Protein AF-A0A1J4VBW9-F1 (afdb_monomer)

Solvent-accessible surface area (backbone atoms only — not comparable to full-atom values): 9189 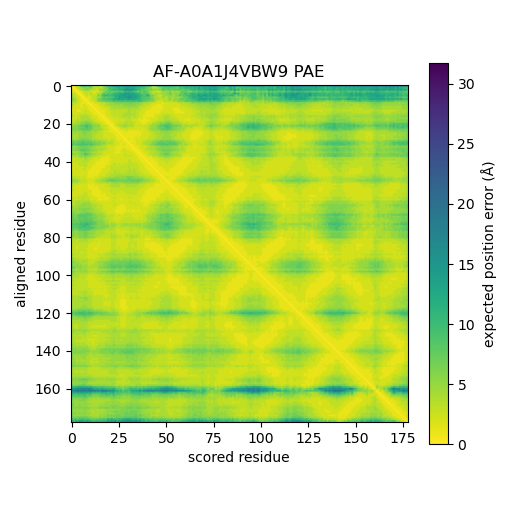Å² total; per-residue (Å²): 91,79,49,75,51,62,60,94,84,26,59,29,42,41,38,44,47,71,52,75,43,83,60,59,14,26,29,48,86,43,71,88,44,50,76,38,70,46,38,35,40,38,39,39,39,39,37,37,80,53,101,46,38,34,40,38,40,35,40,37,42,35,54,46,56,50,36,47,84,89,54,55,48,98,88,67,45,79,68,58,70,19,36,37,41,35,38,36,39,38,36,44,24,53,94,78,77,35,66,77,20,35,41,36,41,39,40,32,39,41,26,39,20,72,40,48,31,69,53,36,91,83,45,68,49,34,60,21,33,39,35,41,38,37,41,38,41,58,75,52,99,42,34,34,43,26,48,32,39,35,42,34,36,32,48,75,19,53,63,54,100,61,91,41,65,70,44,79,46,80,51,73,48,76,50,78,58,132

Mean predicted aligned error: 3.97 Å

Radius of gyration: 19.77 Å; Cα contacts (8 Å, |Δi|>4): 445; chains: 1; bounding box: 47×36×53 Å

Sequence (178 aa):
MHFKTNFFNLPGNYRFYGWNNNANHTKWLDTGKTKESTYGFGLSFDQKINDIVILFTRYGWQKPEVYNSELTAADGSNYSLEQSWSAGFQVEGKPWGRDNDVFAFAVGQVMPSGDYEKANEGYLAKAEGHLEAYYKIHVNDHLSISPDFQYIWNPFGKDVAGNTDGIFVGGMRAQVDF

Nearest PDB structures (foldseek):
  2grx-assembly2_B  TM=4.427E-01  e=2.259E+00  Escherichia coli
  1fi1-assembly1_A  TM=4.533E-01  e=5.397E+00  Escherichia coli K-12
  4cu4-assembly1_A  TM=4.084E-01  e=3.491E+00  Escherichia coli str. K-12 substr. MG1655
  2fcp-assembly1_A  TM=4.043E-01  e=3.307E+00  Escherichia coli K-12
  8b14-assembly1_A  TM=4.083E-01  e=3.687E+00  Escherichia coli

Secondary structure (DSSP, 8-state):
-EEEEEETTEEEEEEEEEEEEEEEEEESS-TT---EEEEEEEEEEEEE-SSSEEEEEEEEEE-TTEE-TT-B-TTS-B----EEEEEEEEEEEGGGTEEEEEEEEEEEEEE--HHHHHH-TT---PPEEEEEEEEEEEEETTEEEEEEEEEEESGGGG-SSS--SPEEEEEEEEEE--

pLDDT: mean 95.49, std 4.03, range [73.94, 98.88]

Foldseek 3Di:
DWDWDADVNWIKIKDKDKDKAQAFKAFLQHRVRTRDIKMWMKIWIWTDPDPFKIKIKIKIAMDQGIFRQVDADPQSHTAFFGMKMKIWMKGQCVVVPQRNKIKIKMKMWTFHHPSNCVSDVPQQRAIKMKMKIWIWHCPDPFKIKIWMKMKIAQVRVVGDPDDRHIDIDTDMDMGGDD

Structure (mmCIF, N/CA/C/O backbone):
data_AF-A0A1J4VBW9-F1
#
_entry.id   AF-A0A1J4VBW9-F1
#
loop_
_atom_site.group_PDB
_atom_site.id
_atom_site.type_symbol
_atom_site.label_atom_id
_atom_site.label_alt_id
_atom_site.label_comp_id
_atom_site.label_asym_id
_atom_site.label_entity_id
_atom_site.label_seq_id
_atom_site.pdbx_PDB_ins_code
_atom_site.Cartn_x
_atom_site.Cartn_y
_atom_site.Cartn_z
_atom_site.occupancy
_atom_site.B_iso_or_equiv
_atom_site.auth_seq_id
_atom_site.auth_comp_id
_atom_site.auth_asym_id
_atom_site.auth_atom_id
_atom_site.pdbx_PDB_model_num
ATOM 1 N N . MET A 1 1 ? 15.006 10.259 10.033 1.00 80.31 1 MET A N 1
ATOM 2 C CA . MET A 1 1 ? 14.470 11.231 11.002 1.00 80.31 1 MET A CA 1
ATOM 3 C C . MET A 1 1 ? 13.118 10.759 11.506 1.00 80.31 1 MET A C 1
ATOM 5 O O . MET A 1 1 ? 12.287 10.327 10.714 1.00 80.31 1 MET A O 1
ATOM 9 N N . HIS A 1 2 ? 12.912 10.798 12.816 1.00 90.12 2 HIS A N 1
ATOM 10 C CA . HIS A 1 2 ? 11.678 10.359 13.460 1.00 90.12 2 HIS A CA 1
ATOM 11 C C . HIS A 1 2 ? 11.275 11.412 14.482 1.00 90.12 2 HIS A C 1
ATOM 13 O O . HIS A 1 2 ? 12.098 11.814 15.300 1.00 90.12 2 HIS A O 1
ATOM 19 N N . PHE A 1 3 ? 10.028 11.859 14.413 1.00 89.69 3 PHE A N 1
ATOM 20 C CA . PHE A 1 3 ? 9.472 12.861 15.301 1.00 89.69 3 PHE A CA 1
ATOM 21 C C . PHE A 1 3 ? 8.150 12.384 15.873 1.00 89.69 3 PHE A C 1
ATOM 23 O O . PHE A 1 3 ? 7.300 11.848 15.163 1.00 89.69 3 PHE A O 1
ATOM 30 N N . LYS A 1 4 ? 7.964 12.637 17.162 1.00 90.88 4 LYS A N 1
ATOM 31 C CA . LYS A 1 4 ? 6.672 12.539 17.829 1.00 90.88 4 LYS A CA 1
ATOM 32 C C . LYS A 1 4 ? 6.302 13.939 18.286 1.00 90.88 4 LYS A C 1
ATOM 34 O O . LYS A 1 4 ? 7.128 14.613 18.896 1.00 90.88 4 LYS A O 1
ATOM 39 N N . THR A 1 5 ? 5.102 14.386 17.952 1.00 90.06 5 THR A N 1
ATOM 40 C CA . THR A 1 5 ? 4.598 15.704 18.350 1.00 90.06 5 THR A CA 1
ATOM 41 C C . THR A 1 5 ? 3.106 15.616 18.623 1.00 90.06 5 THR A C 1
ATOM 43 O O . THR A 1 5 ? 2.450 14.688 18.156 1.00 90.06 5 THR A O 1
ATOM 46 N N . ASN A 1 6 ? 2.580 16.576 19.376 1.00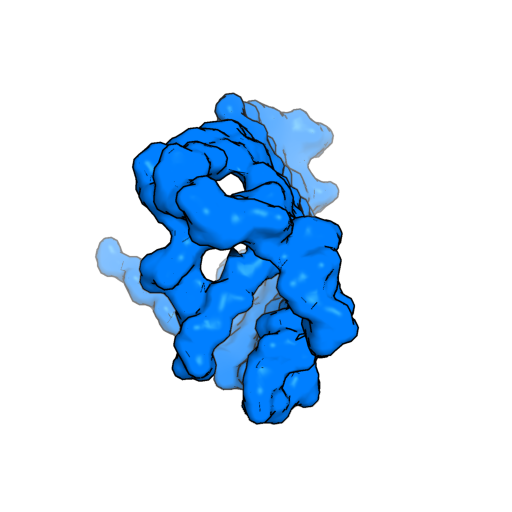 89.44 6 ASN A N 1
ATOM 47 C CA . ASN A 1 6 ? 1.161 16.664 19.680 1.00 89.44 6 ASN A CA 1
ATOM 48 C C . ASN A 1 6 ? 0.580 17.888 18.972 1.00 89.44 6 ASN A C 1
ATOM 50 O O . ASN A 1 6 ? 0.908 19.020 19.327 1.00 89.44 6 ASN A O 1
ATOM 54 N N . PHE A 1 7 ? -0.303 17.673 18.001 1.00 86.62 7 PHE A N 1
ATOM 55 C CA . PHE A 1 7 ? -1.094 18.748 17.403 1.00 86.62 7 PHE A CA 1
ATOM 56 C C . PHE A 1 7 ? -2.433 18.831 18.128 1.00 86.62 7 PHE A C 1
ATOM 58 O O . PHE A 1 7 ? -3.133 17.831 18.235 1.00 86.62 7 PHE A O 1
ATOM 65 N N . PHE A 1 8 ? -2.778 20.006 18.665 1.00 88.06 8 PHE A N 1
ATOM 66 C CA . PHE A 1 8 ? -3.999 20.201 19.465 1.00 88.06 8 PHE A CA 1
ATOM 67 C C . PHE A 1 8 ? -4.148 19.184 20.617 1.00 88.06 8 PHE A C 1
ATOM 69 O O . PHE A 1 8 ? -5.237 18.685 20.873 1.00 88.06 8 PHE A O 1
ATOM 76 N N . ASN A 1 9 ? -3.042 18.861 21.301 1.00 91.94 9 ASN A N 1
ATOM 77 C CA . ASN A 1 9 ? -2.949 17.820 22.340 1.00 91.94 9 ASN A CA 1
ATOM 78 C C . ASN A 1 9 ? -3.226 16.381 21.869 1.00 91.94 9 ASN A C 1
ATOM 80 O O . ASN A 1 9 ? -3.298 15.477 22.699 1.00 91.94 9 ASN A O 1
ATOM 84 N N . LEU A 1 10 ? -3.315 16.141 20.561 1.00 95.62 10 LEU A N 1
ATOM 85 C CA . LEU A 1 10 ? -3.505 14.812 19.997 1.00 95.62 10 LEU A CA 1
ATOM 86 C C . LEU A 1 10 ? -2.182 14.264 19.445 1.00 95.62 10 LEU A C 1
ATOM 88 O O . LEU A 1 10 ? -1.494 14.967 18.694 1.00 95.62 10 LEU A O 1
ATOM 92 N N . PRO A 1 11 ? -1.816 13.019 19.797 1.00 96.81 11 PRO A N 1
ATOM 93 C CA . PRO A 1 11 ? -0.525 12.455 19.443 1.00 96.81 11 PRO A CA 1
ATOM 94 C C . PRO A 1 11 ? -0.391 12.222 17.937 1.00 96.81 11 PRO A C 1
ATOM 96 O O . PRO A 1 11 ? -1.308 11.729 17.273 1.00 96.81 11 PRO A O 1
ATOM 99 N N . GLY A 1 12 ? 0.799 12.525 17.432 1.00 97.12 12 GLY A N 1
ATOM 100 C CA . GLY A 1 12 ? 1.225 12.258 16.068 1.00 97.12 12 GLY A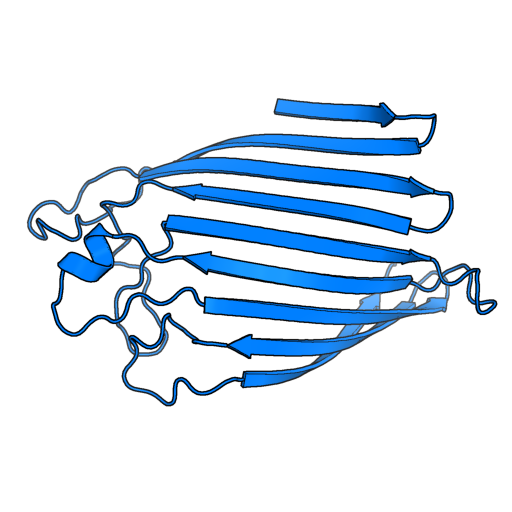 CA 1
ATOM 101 C C . GLY A 1 12 ? 2.617 11.631 16.016 1.00 97.12 12 GLY A C 1
ATOM 102 O O . GLY A 1 12 ? 3.463 11.822 16.899 1.00 97.12 12 GLY A O 1
ATOM 103 N N . ASN A 1 13 ? 2.858 10.857 14.964 1.00 97.69 13 ASN A N 1
ATOM 104 C CA . ASN A 1 13 ? 4.102 10.148 14.711 1.00 97.69 13 ASN A CA 1
ATOM 105 C C . ASN A 1 13 ? 4.507 10.336 13.245 1.00 97.69 13 ASN A C 1
ATOM 107 O O . ASN A 1 13 ? 3.763 9.982 12.336 1.00 97.69 13 ASN A O 1
ATOM 111 N N . TYR A 1 14 ? 5.693 10.900 13.023 1.00 97.50 14 TYR A N 1
ATOM 112 C CA . TYR A 1 14 ? 6.152 11.348 11.714 1.00 97.50 14 TYR A CA 1
ATOM 113 C C . TYR A 1 14 ? 7.548 10.820 11.429 1.00 97.50 14 TYR A C 1
ATOM 115 O O . TYR A 1 14 ? 8.496 11.053 12.183 1.00 97.50 14 TYR A O 1
ATOM 123 N N . ARG A 1 15 ? 7.697 10.112 10.314 1.00 97.94 15 ARG A N 1
ATOM 124 C CA . ARG A 1 15 ? 8.959 9.524 9.874 1.00 97.94 15 ARG A CA 1
ATOM 125 C C . ARG A 1 15 ? 9.311 10.027 8.484 1.00 97.94 15 ARG A C 1
ATOM 127 O O . ARG A 1 15 ? 8.477 10.012 7.586 1.00 97.94 15 ARG A O 1
ATOM 134 N N . PHE A 1 16 ? 10.569 10.422 8.339 1.00 97.44 16 PHE A N 1
ATOM 135 C CA . PHE A 1 16 ? 11.243 10.676 7.071 1.00 97.44 16 PHE A CA 1
ATOM 136 C C . PHE A 1 16 ? 12.495 9.808 7.045 1.00 97.44 16 PHE A C 1
ATOM 138 O O . PHE A 1 16 ? 13.314 9.894 7.963 1.00 97.44 16 PHE A O 1
ATOM 145 N N . TYR A 1 17 ? 12.675 8.968 6.041 1.00 97.06 17 TYR A N 1
ATOM 146 C CA . TYR A 1 17 ? 13.847 8.103 5.946 1.00 97.06 17 TYR A CA 1
ATOM 147 C C . TYR A 1 17 ? 14.335 8.020 4.508 1.00 97.06 17 TYR A C 1
ATOM 149 O O . TYR A 1 17 ? 13.558 8.165 3.574 1.00 97.06 17 TYR A O 1
ATOM 157 N N . GLY A 1 18 ? 15.635 7.806 4.351 1.00 97.56 18 GLY A N 1
ATOM 158 C CA . GLY A 1 18 ? 16.267 7.502 3.075 1.00 97.56 18 GLY A CA 1
ATOM 159 C C . GLY A 1 18 ? 16.983 6.166 3.178 1.00 97.56 18 GLY A C 1
ATOM 160 O O . GLY A 1 18 ? 17.373 5.757 4.275 1.00 97.56 18 GLY A O 1
ATOM 161 N N . TRP A 1 19 ? 17.154 5.494 2.050 1.00 97.00 19 TRP A N 1
ATOM 162 C CA . TRP A 1 19 ? 17.922 4.258 1.964 1.00 97.00 19 TRP A CA 1
ATOM 163 C C . TRP A 1 19 ? 18.796 4.253 0.719 1.00 97.00 19 TRP A C 1
ATOM 165 O O . TRP A 1 19 ? 18.555 4.972 -0.249 1.00 97.00 19 TRP A O 1
ATOM 175 N N . ASN A 1 20 ? 19.807 3.398 0.762 1.00 96.69 20 ASN A N 1
ATOM 176 C CA . ASN A 1 20 ? 20.640 3.030 -0.367 1.00 96.69 20 ASN A CA 1
ATOM 177 C C . ASN A 1 20 ? 20.749 1.502 -0.362 1.00 96.69 20 ASN A C 1
ATOM 179 O O . ASN A 1 20 ? 20.853 0.894 0.706 1.00 96.69 20 ASN A O 1
ATOM 183 N N . ASN A 1 21 ? 20.681 0.893 -1.537 1.00 93.12 21 ASN A N 1
ATOM 184 C CA . ASN A 1 21 ? 20.812 -0.534 -1.738 1.00 93.12 21 ASN A CA 1
ATOM 185 C C . ASN A 1 21 ? 21.891 -0.808 -2.800 1.00 93.12 21 ASN A C 1
ATOM 187 O O . ASN A 1 21 ? 21.772 -0.417 -3.963 1.00 93.12 21 ASN A O 1
ATOM 191 N N . ASN A 1 22 ? 22.929 -1.519 -2.357 1.00 91.69 22 ASN A N 1
ATOM 192 C CA . ASN A 1 22 ? 24.102 -1.889 -3.147 1.00 91.69 22 ASN A CA 1
ATOM 193 C C . ASN A 1 22 ? 23.985 -3.278 -3.797 1.00 91.69 22 ASN A C 1
ATOM 195 O O . ASN A 1 22 ? 24.976 -3.776 -4.327 1.00 91.69 22 ASN A O 1
ATOM 199 N N . ALA A 1 23 ? 22.816 -3.927 -3.742 1.00 91.88 23 ALA A N 1
ATOM 200 C CA . ALA A 1 23 ? 22.551 -5.086 -4.589 1.00 91.88 23 ALA A CA 1
ATOM 201 C C . ALA A 1 23 ? 22.697 -4.702 -6.072 1.00 91.88 23 ALA A C 1
ATOM 203 O O . ALA A 1 23 ? 22.574 -3.530 -6.438 1.00 91.88 23 ALA A O 1
ATOM 204 N N . ASN A 1 24 ? 22.970 -5.684 -6.927 1.00 94.50 24 ASN A N 1
ATOM 205 C CA . ASN A 1 24 ? 23.108 -5.446 -8.359 1.00 94.50 24 ASN A CA 1
ATOM 206 C C . ASN A 1 24 ? 21.745 -5.096 -8.966 1.00 94.50 24 ASN A C 1
ATOM 208 O O . ASN A 1 24 ? 20.797 -5.871 -8.852 1.00 94.50 24 ASN A O 1
ATOM 212 N N . HIS A 1 25 ? 21.661 -3.943 -9.627 1.00 96.12 25 HIS A N 1
ATOM 213 C CA . HIS A 1 25 ? 20.499 -3.564 -10.420 1.00 96.12 25 HIS A CA 1
ATOM 214 C C . HIS A 1 25 ? 20.891 -3.347 -11.878 1.00 96.12 25 HIS A C 1
ATOM 216 O O . HIS A 1 25 ? 21.998 -2.894 -12.187 1.00 96.12 25 HIS A O 1
ATOM 222 N N . THR A 1 26 ? 19.945 -3.639 -12.764 1.00 97.06 26 THR A N 1
ATOM 223 C CA . THR A 1 26 ? 20.071 -3.442 -14.205 1.00 97.06 26 THR A CA 1
ATOM 224 C C . THR A 1 26 ? 19.289 -2.210 -14.635 1.00 97.06 26 THR A C 1
ATOM 226 O O . THR A 1 26 ? 18.200 -1.976 -14.113 1.00 97.06 26 THR A O 1
ATOM 229 N N . LYS A 1 27 ? 19.820 -1.403 -15.564 1.00 97.38 27 LYS A N 1
ATOM 230 C CA . LYS A 1 27 ? 19.047 -0.286 -16.127 1.00 97.38 27 LYS A CA 1
ATOM 231 C C . LYS A 1 27 ? 17.960 -0.784 -17.072 1.00 97.38 27 LYS A C 1
ATOM 233 O O . LYS A 1 27 ? 18.223 -1.636 -17.914 1.00 97.38 27 LYS A O 1
ATOM 238 N N . TRP A 1 28 ? 16.786 -0.165 -17.005 1.00 96.56 28 TRP A N 1
ATOM 239 C CA . TRP A 1 28 ? 15.677 -0.432 -17.924 1.00 96.56 28 TRP A CA 1
ATOM 240 C C . TRP A 1 28 ? 16.039 -0.146 -19.386 1.00 96.56 28 TRP A C 1
ATOM 242 O O . TRP A 1 28 ? 15.799 -0.977 -20.255 1.00 96.56 28 TRP A O 1
ATOM 252 N N . LEU A 1 29 ? 16.669 1.003 -19.651 1.00 97.00 29 LEU A N 1
ATOM 253 C CA . LEU A 1 29 ? 16.970 1.475 -21.012 1.00 97.00 29 LEU A CA 1
ATOM 254 C C . LEU A 1 29 ? 18.389 1.132 -21.504 1.00 97.00 29 LEU A C 1
ATOM 256 O O . LEU A 1 29 ? 18.774 1.522 -22.603 1.00 97.00 29 LEU A O 1
ATOM 260 N N . ASP A 1 30 ? 19.186 0.433 -20.692 1.00 96.19 30 ASP A N 1
ATOM 261 C CA . ASP A 1 30 ? 20.549 0.002 -21.032 1.00 96.19 30 ASP A CA 1
ATOM 262 C C . ASP A 1 30 ? 20.888 -1.277 -20.255 1.00 96.19 30 ASP A C 1
ATOM 264 O O . ASP A 1 30 ? 21.569 -1.255 -19.225 1.00 96.19 30 ASP A O 1
ATOM 268 N N . THR A 1 31 ? 20.381 -2.409 -20.742 1.00 93.19 31 THR A N 1
ATOM 269 C CA . THR A 1 31 ? 20.474 -3.709 -20.057 1.00 93.19 31 THR A CA 1
ATOM 270 C C . THR A 1 31 ? 21.905 -4.244 -19.931 1.00 93.19 31 THR A C 1
ATOM 272 O O . THR A 1 31 ? 22.145 -5.180 -19.171 1.00 93.19 31 THR A O 1
ATOM 275 N N . GLY A 1 32 ? 22.885 -3.630 -20.608 1.00 94.62 32 GLY A N 1
ATOM 276 C CA . GLY A 1 32 ? 24.307 -3.922 -20.408 1.00 94.62 32 GLY A CA 1
ATOM 277 C C . GLY A 1 32 ? 24.860 -3.396 -19.077 1.00 94.62 32 GLY A C 1
ATOM 278 O O . GLY A 1 32 ? 25.905 -3.860 -18.614 1.00 94.62 32 GLY A O 1
ATOM 279 N N . LYS A 1 33 ? 24.170 -2.449 -18.429 1.00 96.31 33 LYS A N 1
ATOM 280 C CA . LYS A 1 33 ? 24.549 -1.894 -17.124 1.00 96.31 33 LYS A CA 1
ATOM 281 C C . LYS A 1 33 ? 23.830 -2.624 -15.997 1.00 96.31 33 LYS A C 1
ATOM 283 O O . LYS A 1 33 ? 22.698 -2.284 -15.681 1.00 96.31 33 LYS A O 1
ATOM 288 N N . THR A 1 34 ? 24.515 -3.591 -15.382 1.00 95.69 34 THR A N 1
ATOM 289 C CA . THR A 1 34 ? 23.945 -4.562 -14.421 1.00 95.69 34 THR A CA 1
ATOM 290 C C . THR A 1 34 ? 24.438 -4.427 -12.975 1.00 95.69 34 THR A C 1
ATOM 292 O O . THR A 1 34 ? 24.052 -5.209 -12.112 1.00 95.69 34 THR A O 1
ATOM 295 N N . LYS A 1 35 ? 25.316 -3.459 -12.686 1.00 95.25 35 LYS A N 1
ATOM 296 C CA . LYS A 1 35 ? 25.901 -3.227 -11.347 1.00 95.25 35 LYS A CA 1
ATOM 297 C C . LYS A 1 35 ? 25.555 -1.843 -10.809 1.00 95.25 35 LYS A C 1
ATOM 299 O O . LYS A 1 35 ? 26.385 -1.168 -10.202 1.00 95.25 35 LYS A O 1
ATOM 304 N N . GLU A 1 36 ? 24.347 -1.386 -11.102 1.00 96.06 36 GLU A N 1
ATOM 305 C CA . GLU A 1 36 ? 23.877 -0.089 -10.640 1.00 96.06 36 GLU A CA 1
ATOM 306 C C . GLU A 1 36 ? 23.397 -0.184 -9.189 1.00 96.06 36 GLU A C 1
ATOM 308 O O . GLU A 1 36 ? 22.760 -1.161 -8.795 1.00 96.06 36 GLU A O 1
ATOM 313 N N . SER A 1 37 ? 23.665 0.855 -8.400 1.00 93.19 37 SER A N 1
ATOM 314 C CA . SER A 1 37 ? 23.029 1.033 -7.096 1.00 93.19 37 SER A CA 1
ATOM 315 C C . SER A 1 37 ? 21.644 1.661 -7.249 1.00 93.19 37 SER A C 1
ATOM 317 O O . SER A 1 37 ? 21.374 2.411 -8.202 1.00 93.19 37 SER A O 1
ATOM 319 N N . THR A 1 38 ? 20.780 1.393 -6.271 1.00 95.06 38 THR A N 1
ATOM 320 C CA . THR A 1 38 ? 19.490 2.070 -6.111 1.00 95.06 38 THR A CA 1
ATOM 321 C C . THR A 1 38 ? 19.425 2.787 -4.768 1.00 95.06 38 THR A C 1
ATOM 323 O O . THR A 1 38 ? 20.110 2.438 -3.809 1.00 95.06 38 THR A O 1
ATOM 326 N N . TYR A 1 39 ? 18.605 3.822 -4.692 1.00 96.94 39 TYR A N 1
ATOM 327 C CA . TYR A 1 39 ? 18.350 4.581 -3.477 1.00 96.94 39 TYR A CA 1
ATOM 328 C C . TYR A 1 39 ? 16.929 5.118 -3.522 1.00 96.94 39 TYR A C 1
ATOM 330 O O . TYR A 1 39 ? 16.283 5.130 -4.571 1.00 96.94 39 TYR A O 1
ATOM 338 N N . GLY A 1 40 ? 16.449 5.581 -2.381 1.00 97.69 40 GLY A N 1
ATOM 339 C CA . GLY A 1 40 ? 15.114 6.134 -2.288 1.00 97.69 40 GLY A CA 1
ATOM 340 C C . GLY A 1 40 ? 14.865 6.827 -0.967 1.00 97.69 40 GLY A C 1
ATOM 341 O O . GLY A 1 40 ? 15.754 6.935 -0.114 1.00 97.69 40 GLY A O 1
ATOM 342 N N . PHE A 1 41 ? 13.644 7.316 -0.815 1.00 98.19 41 PHE A N 1
ATOM 343 C CA . PHE A 1 41 ? 13.178 7.927 0.417 1.00 98.19 41 PHE A CA 1
ATOM 344 C C . PHE A 1 41 ? 11.710 7.614 0.677 1.00 98.19 41 PHE A C 1
ATOM 346 O O . PHE A 1 41 ? 10.950 7.251 -0.219 1.00 98.19 41 PHE A O 1
ATOM 353 N N . GLY A 1 42 ? 11.322 7.745 1.940 1.00 98.25 42 GLY A N 1
ATOM 354 C CA . GLY A 1 42 ? 9.997 7.401 2.409 1.00 98.25 42 GLY A CA 1
ATOM 355 C C . GLY A 1 42 ? 9.512 8.320 3.515 1.00 98.25 42 GLY A C 1
ATOM 356 O O . GLY A 1 42 ? 10.286 8.839 4.328 1.00 98.25 42 GLY A O 1
ATOM 357 N N . LEU A 1 43 ? 8.198 8.498 3.521 1.00 98.12 43 LEU A N 1
ATOM 358 C CA . LEU A 1 43 ? 7.413 9.275 4.463 1.00 98.12 43 LEU A CA 1
ATOM 359 C C . LEU A 1 43 ? 6.410 8.342 5.143 1.00 98.12 43 LEU A C 1
ATOM 361 O O . LEU A 1 43 ? 5.790 7.507 4.488 1.00 98.12 43 LEU A O 1
ATOM 365 N N . SER A 1 44 ? 6.213 8.498 6.449 1.00 98.31 44 SER A N 1
ATOM 366 C CA . SER A 1 44 ? 5.133 7.830 7.185 1.00 98.31 44 SER A CA 1
ATOM 367 C C . SER A 1 44 ? 4.629 8.753 8.273 1.00 98.31 44 SER A C 1
ATOM 369 O O . SER A 1 44 ? 5.357 9.028 9.228 1.00 98.31 44 SER A O 1
ATOM 371 N N . PHE A 1 45 ? 3.393 9.213 8.119 1.00 98.12 45 PHE A N 1
ATOM 372 C CA . PHE A 1 45 ? 2.720 10.117 9.040 1.00 98.12 45 PHE A CA 1
ATOM 373 C C . PHE A 1 45 ? 1.472 9.440 9.592 1.00 98.12 45 PHE A C 1
ATOM 375 O O . PHE A 1 45 ? 0.656 8.926 8.832 1.00 98.12 45 PHE A O 1
ATOM 382 N N . ASP A 1 46 ? 1.322 9.480 10.907 1.00 98.12 46 ASP A N 1
ATOM 383 C CA . ASP A 1 46 ? 0.163 8.992 11.640 1.00 98.12 46 ASP A CA 1
ATOM 384 C C . ASP A 1 46 ? -0.278 10.121 12.590 1.00 98.12 46 ASP A C 1
ATOM 386 O O . ASP A 1 46 ? 0.544 10.629 13.355 1.00 98.12 46 ASP A O 1
ATOM 390 N N . GLN A 1 47 ? -1.541 10.550 12.540 1.00 97.94 47 GLN A N 1
ATOM 391 C CA . GLN A 1 47 ? -2.063 11.649 13.364 1.00 97.94 47 GLN A CA 1
ATOM 392 C C . GLN A 1 47 ? -3.442 11.305 13.921 1.00 97.94 47 GLN A C 1
ATOM 394 O O . GLN A 1 47 ? -4.387 11.071 13.166 1.00 97.94 47 GLN A O 1
ATOM 399 N N . LYS A 1 48 ? -3.584 11.352 15.248 1.00 98.00 48 LYS A N 1
ATOM 400 C CA . LYS A 1 48 ? -4.894 11.299 15.905 1.00 98.00 48 LYS A CA 1
ATOM 401 C C . LYS A 1 48 ? -5.611 12.639 15.697 1.00 98.00 48 LYS A C 1
ATOM 403 O O . LYS A 1 48 ? -5.069 13.678 16.051 1.00 98.00 48 LYS A O 1
ATOM 408 N N . ILE A 1 49 ? -6.788 12.650 15.075 1.00 97.19 49 ILE A N 1
ATOM 409 C CA . ILE A 1 49 ? -7.496 13.901 14.720 1.00 97.19 49 ILE A CA 1
ATOM 410 C C . ILE A 1 49 ? -8.647 14.237 15.672 1.00 97.19 49 ILE A C 1
ATOM 412 O O . ILE A 1 49 ? -9.121 15.369 15.695 1.00 97.19 49 ILE A O 1
ATOM 416 N N . ASN A 1 50 ? -9.080 13.258 16.463 1.00 95.44 50 ASN A N 1
ATOM 417 C CA . ASN A 1 50 ? -9.968 13.411 17.611 1.00 95.44 50 ASN A CA 1
ATOM 418 C C . ASN A 1 50 ? -9.810 12.184 18.525 1.00 95.44 50 ASN A C 1
ATOM 420 O O . ASN A 1 50 ? -8.947 11.342 18.286 1.00 95.44 50 ASN A O 1
ATOM 424 N N . ASP A 1 51 ? -10.656 12.051 19.544 1.00 94.19 51 ASP A N 1
ATOM 425 C CA . ASP A 1 51 ? -10.552 10.982 20.542 1.00 94.19 51 ASP A CA 1
ATOM 426 C C . ASP A 1 51 ? -10.685 9.558 19.991 1.00 94.19 51 ASP A C 1
ATOM 428 O O . ASP A 1 51 ? -10.235 8.638 20.664 1.00 94.19 51 ASP A O 1
ATOM 432 N N . ILE A 1 52 ? -11.246 9.366 18.794 1.00 96.69 52 ILE A N 1
ATOM 433 C CA . ILE A 1 52 ? -11.533 8.037 18.234 1.00 96.69 52 ILE A CA 1
ATOM 434 C C . ILE A 1 52 ? -10.940 7.805 16.839 1.00 96.69 52 ILE A C 1
ATOM 436 O O . ILE A 1 52 ? -10.860 6.658 16.416 1.00 96.69 52 ILE A O 1
ATOM 440 N N . VAL A 1 53 ? -10.536 8.851 16.108 1.00 98.06 53 VAL A N 1
ATOM 441 C CA . VAL A 1 53 ? -10.050 8.740 14.724 1.00 98.06 53 VAL A CA 1
ATOM 442 C C . VAL A 1 53 ? -8.559 9.031 14.626 1.00 98.06 53 VAL A C 1
ATOM 444 O O . VAL A 1 53 ? -8.079 10.079 15.067 1.00 98.06 53 VAL A O 1
ATOM 447 N N . ILE A 1 54 ? -7.841 8.134 13.953 1.00 98.19 54 ILE A N 1
ATOM 448 C CA . ILE A 1 54 ? -6.451 8.329 13.533 1.00 98.19 54 ILE A CA 1
ATOM 449 C C . ILE A 1 54 ? -6.397 8.273 12.013 1.00 98.19 54 ILE A C 1
ATOM 451 O O . ILE A 1 54 ? -6.956 7.359 11.411 1.00 98.19 54 ILE A O 1
ATOM 455 N N . LEU A 1 55 ? -5.716 9.239 11.404 1.00 98.62 55 LEU A N 1
ATOM 456 C CA . LEU A 1 55 ? -5.388 9.240 9.984 1.00 98.62 55 LEU A CA 1
ATOM 457 C C . LEU A 1 55 ? -3.946 8.797 9.782 1.00 98.62 55 LEU A C 1
ATOM 459 O O . LEU A 1 55 ? -3.079 9.102 10.605 1.00 98.62 55 LEU A O 1
ATOM 463 N N . PHE A 1 56 ? -3.676 8.163 8.647 1.00 98.62 56 PHE A N 1
ATOM 464 C CA . PHE A 1 56 ? -2.316 7.906 8.208 1.00 98.62 56 PHE A CA 1
ATOM 465 C C . PHE A 1 56 ? -2.105 8.284 6.747 1.00 98.62 56 PHE A C 1
ATOM 467 O O . PHE A 1 56 ? -3.021 8.229 5.927 1.00 98.62 56 PHE A O 1
ATOM 474 N N . THR A 1 57 ? -0.855 8.591 6.416 1.00 98.62 57 THR A N 1
ATOM 475 C CA . THR A 1 57 ? -0.363 8.613 5.040 1.00 98.62 57 THR A CA 1
ATOM 476 C C . THR A 1 57 ? 1.071 8.103 4.977 1.00 98.62 57 THR A C 1
ATOM 478 O O . THR A 1 57 ? 1.874 8.316 5.891 1.00 98.62 57 THR A O 1
ATOM 481 N N . ARG A 1 58 ? 1.393 7.384 3.909 1.00 98.69 58 ARG A N 1
ATOM 482 C CA . ARG A 1 58 ? 2.717 6.844 3.614 1.00 98.69 58 ARG A CA 1
ATOM 483 C C . ARG A 1 58 ? 3.025 7.135 2.155 1.00 98.69 58 ARG A C 1
ATOM 485 O O . ARG A 1 58 ? 2.150 7.002 1.306 1.00 98.69 58 ARG A O 1
ATOM 492 N N . TYR A 1 59 ? 4.261 7.519 1.875 1.00 98.69 59 TYR A N 1
ATOM 493 C CA . TYR A 1 59 ? 4.760 7.724 0.517 1.00 98.69 59 TYR A CA 1
ATOM 494 C C . TYR A 1 59 ? 6.168 7.156 0.422 1.00 98.69 59 TYR A C 1
ATOM 496 O O . TYR A 1 59 ? 6.945 7.292 1.365 1.00 98.69 59 TYR A O 1
ATOM 504 N N . GLY A 1 60 ? 6.504 6.539 -0.698 1.00 98.50 60 GLY A N 1
ATOM 505 C CA . GLY A 1 60 ? 7.836 6.037 -0.984 1.00 98.50 60 GLY A CA 1
ATOM 506 C C . GLY A 1 60 ? 8.195 6.308 -2.430 1.00 98.50 60 GLY A C 1
ATOM 507 O O . GLY A 1 60 ? 7.349 6.183 -3.311 1.00 98.50 60 GLY A O 1
ATOM 508 N N . TRP A 1 61 ? 9.454 6.651 -2.655 1.00 98.44 61 TRP A N 1
ATOM 509 C CA . TRP A 1 61 ? 10.036 6.809 -3.977 1.00 98.44 61 TRP A CA 1
ATOM 510 C C . TRP A 1 61 ? 11.375 6.081 -4.023 1.00 98.44 61 TRP A C 1
ATOM 512 O O . TRP A 1 61 ? 12.144 6.144 -3.058 1.00 98.44 61 TRP A O 1
ATOM 522 N N . GLN A 1 62 ? 11.679 5.432 -5.139 1.00 96.81 62 GLN A N 1
ATOM 523 C CA . GLN A 1 62 ? 13.003 4.895 -5.425 1.00 96.81 62 GLN A CA 1
ATOM 524 C C . GLN A 1 62 ? 13.460 5.242 -6.839 1.00 96.81 62 GLN A C 1
ATOM 526 O O . GLN A 1 62 ? 12.658 5.563 -7.713 1.00 96.81 62 GLN A O 1
ATOM 531 N N . LYS A 1 63 ? 14.774 5.147 -7.042 1.00 96.38 63 LYS A N 1
ATOM 532 C CA . LYS A 1 63 ? 15.454 5.405 -8.309 1.00 96.38 63 LYS A CA 1
ATOM 533 C C . LYS A 1 63 ? 14.744 4.697 -9.491 1.00 96.38 63 LYS A C 1
ATOM 535 O O . LYS A 1 63 ? 14.684 3.466 -9.491 1.00 96.38 63 LYS A O 1
ATOM 540 N N . PRO A 1 64 ? 14.244 5.442 -10.497 1.00 96.44 64 PRO A N 1
ATOM 541 C CA . PRO A 1 64 ? 13.335 4.918 -11.520 1.00 96.44 64 PRO A CA 1
ATOM 542 C C . PRO A 1 64 ? 14.023 4.110 -12.618 1.00 96.44 64 PRO A C 1
ATOM 544 O O . PRO A 1 64 ? 13.370 3.314 -13.296 1.00 96.44 64 PRO A O 1
ATOM 547 N N . GLU A 1 65 ? 15.323 4.322 -12.834 1.00 96.88 65 GLU A N 1
ATOM 548 C CA . GLU A 1 65 ? 16.000 3.821 -14.033 1.00 96.88 65 GLU A CA 1
ATOM 549 C C . GLU A 1 65 ? 16.430 2.358 -13.911 1.00 96.88 65 GLU A C 1
ATOM 551 O O . GLU A 1 65 ? 16.903 1.785 -14.891 1.00 96.88 65 GLU A O 1
ATOM 556 N N . VAL A 1 66 ? 16.327 1.758 -12.720 1.00 96.44 66 VAL A N 1
ATOM 557 C CA . VAL A 1 66 ? 16.926 0.455 -12.417 1.00 96.44 66 VAL A CA 1
ATOM 558 C C . VAL A 1 66 ? 15.933 -0.528 -11.804 1.00 96.44 66 VAL A C 1
ATOM 560 O O . VAL A 1 66 ? 15.024 -0.138 -11.077 1.00 96.44 66 VAL A O 1
ATOM 563 N N . TYR A 1 67 ? 16.151 -1.819 -12.045 1.00 95.00 67 TYR A N 1
ATOM 564 C CA . TYR A 1 67 ? 15.420 -2.921 -11.419 1.00 95.00 67 TYR A CA 1
ATOM 565 C C . TYR A 1 67 ? 16.383 -3.999 -10.923 1.00 95.00 67 TYR A C 1
ATOM 567 O O . TYR A 1 67 ? 17.494 -4.143 -11.437 1.00 95.00 67 TYR A O 1
ATOM 575 N N . ASN A 1 68 ? 15.975 -4.757 -9.908 1.00 94.06 68 ASN A N 1
ATOM 576 C CA . ASN A 1 68 ? 16.752 -5.902 -9.447 1.00 94.06 68 ASN A CA 1
ATOM 577 C C . ASN A 1 68 ? 16.373 -7.127 -10.289 1.00 94.06 68 ASN A C 1
ATOM 579 O O . ASN A 1 68 ? 15.264 -7.630 -10.163 1.00 94.06 68 ASN A O 1
ATOM 583 N N . SER A 1 69 ? 17.295 -7.612 -11.121 1.00 91.19 69 SER A N 1
ATOM 584 C CA . SER A 1 69 ? 17.061 -8.753 -12.018 1.00 91.19 69 SER A CA 1
ATOM 585 C C . SER A 1 69 ? 16.904 -10.100 -11.305 1.00 91.19 69 SER A C 1
ATOM 587 O O . SER A 1 69 ? 16.539 -11.083 -11.940 1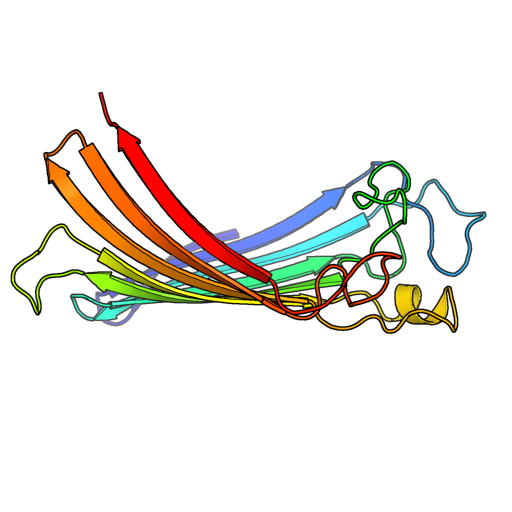.00 91.19 69 SER A O 1
ATOM 589 N N . GLU A 1 70 ? 17.214 -10.173 -10.008 1.00 91.62 70 GLU A N 1
ATOM 590 C CA . GLU A 1 70 ? 16.996 -11.367 -9.182 1.00 91.62 70 GLU A CA 1
ATOM 591 C C . GLU A 1 70 ? 15.586 -11.396 -8.565 1.00 91.62 70 GLU A C 1
ATOM 593 O O . GLU A 1 70 ? 15.162 -12.431 -8.052 1.00 91.62 70 GLU A O 1
ATOM 598 N N . LEU A 1 71 ? 14.845 -10.279 -8.618 1.00 90.25 71 LEU A N 1
ATOM 599 C CA . LEU A 1 71 ? 13.474 -10.166 -8.122 1.00 90.25 71 LEU A CA 1
ATOM 600 C C . LEU A 1 71 ? 12.509 -10.095 -9.304 1.00 90.25 71 LEU A C 1
ATOM 602 O O . LEU A 1 71 ? 12.470 -9.110 -10.037 1.00 90.25 71 LEU A O 1
ATOM 606 N N . THR A 1 72 ? 11.710 -11.144 -9.469 1.00 91.12 72 THR A N 1
ATOM 607 C CA . THR A 1 72 ? 10.758 -11.275 -10.576 1.00 91.12 72 THR A CA 1
ATOM 608 C C . THR A 1 72 ? 9.332 -11.441 -10.063 1.00 91.12 72 THR A C 1
ATOM 610 O O . THR A 1 72 ? 9.103 -11.836 -8.917 1.00 91.12 72 THR A O 1
ATOM 613 N N . ALA A 1 73 ? 8.365 -11.100 -10.912 1.00 87.06 73 ALA A N 1
ATOM 614 C CA . ALA A 1 73 ? 6.965 -11.427 -10.697 1.00 87.06 73 ALA A CA 1
ATOM 615 C C . ALA A 1 73 ? 6.742 -12.947 -10.795 1.00 87.06 73 ALA A C 1
ATOM 617 O O . ALA A 1 73 ? 7.627 -13.709 -11.187 1.00 87.06 73 ALA A O 1
ATOM 618 N N . ALA A 1 74 ? 5.532 -13.400 -10.460 1.00 82.44 74 ALA A N 1
ATOM 619 C CA . ALA A 1 74 ? 5.196 -14.826 -10.447 1.00 82.44 74 ALA A CA 1
ATOM 620 C C . ALA A 1 74 ? 5.359 -15.520 -11.816 1.00 82.44 74 ALA A C 1
ATOM 622 O O . ALA A 1 74 ? 5.551 -16.733 -11.862 1.00 82.44 74 ALA A O 1
ATOM 623 N N . ASP A 1 75 ? 5.298 -14.767 -12.918 1.00 86.81 75 ASP A N 1
ATOM 624 C CA . ASP A 1 75 ? 5.506 -15.262 -14.284 1.00 86.81 75 ASP A CA 1
ATOM 625 C C . ASP A 1 75 ? 6.965 -15.149 -14.772 1.00 86.81 75 ASP A C 1
ATOM 627 O O . ASP A 1 75 ? 7.259 -15.461 -15.925 1.00 86.81 75 ASP A O 1
ATOM 631 N N . GLY A 1 76 ? 7.888 -14.726 -13.901 1.00 88.62 76 GLY A N 1
ATOM 632 C CA . GLY A 1 76 ? 9.306 -14.544 -14.211 1.00 88.62 76 GLY A CA 1
ATOM 633 C C . GLY A 1 76 ? 9.650 -13.206 -14.873 1.00 88.62 76 GLY A C 1
ATOM 634 O O . GLY A 1 76 ? 10.820 -12.972 -15.178 1.00 88.62 76 GLY A O 1
ATOM 635 N N . SER A 1 77 ? 8.675 -12.317 -15.091 1.00 89.56 77 SER A N 1
ATOM 636 C CA . SER A 1 77 ? 8.932 -10.977 -15.625 1.00 89.56 77 SER A CA 1
ATOM 637 C C . SER A 1 77 ? 9.602 -10.061 -14.593 1.00 89.56 77 SER A C 1
ATOM 639 O O . SER A 1 77 ? 9.407 -10.187 -13.381 1.00 89.56 77 SER A O 1
ATOM 641 N N . ASN A 1 78 ? 10.413 -9.115 -15.073 1.00 92.94 78 ASN A N 1
ATOM 642 C CA . ASN A 1 78 ? 10.910 -8.025 -14.236 1.00 92.94 78 ASN A CA 1
ATOM 643 C C . ASN A 1 78 ? 9.815 -6.968 -14.090 1.00 92.94 78 ASN A C 1
ATOM 645 O O . ASN A 1 78 ? 9.144 -6.634 -15.066 1.00 92.94 78 ASN A O 1
ATOM 649 N N . TYR A 1 79 ? 9.689 -6.395 -12.898 1.00 91.94 79 TYR A N 1
ATOM 650 C CA . TYR A 1 79 ? 8.693 -5.370 -12.599 1.00 91.94 79 TYR A CA 1
ATOM 651 C C . TYR A 1 79 ? 9.355 -4.094 -12.081 1.00 91.94 79 TYR A C 1
ATOM 653 O O . TYR A 1 79 ? 10.467 -4.112 -11.545 1.00 91.94 79 TYR A O 1
ATOM 661 N N . SER A 1 80 ? 8.654 -2.974 -12.239 1.00 93.88 80 SER A N 1
ATOM 662 C CA . SER A 1 80 ? 9.089 -1.673 -11.742 1.00 93.88 80 SER A CA 1
ATOM 663 C C . SER A 1 80 ? 8.203 -1.199 -10.600 1.00 93.88 80 SER A C 1
ATOM 665 O O . SER A 1 80 ? 6.987 -1.376 -10.607 1.00 93.88 80 SER A O 1
ATOM 667 N N . LEU A 1 81 ? 8.842 -0.576 -9.619 1.00 93.31 81 LEU A N 1
ATOM 668 C CA . LEU A 1 81 ? 8.205 0.087 -8.494 1.00 93.31 81 LEU A CA 1
ATOM 669 C C . LEU A 1 81 ? 8.941 1.408 -8.307 1.00 93.31 81 LEU A C 1
ATOM 671 O O . LEU A 1 81 ? 9.990 1.425 -7.683 1.00 93.31 81 LEU A O 1
ATOM 675 N N . GLU A 1 82 ? 8.460 2.502 -8.881 1.00 96.69 82 GLU A N 1
ATOM 676 C CA . GLU A 1 82 ? 9.084 3.811 -8.672 1.00 96.69 82 GLU A CA 1
ATOM 677 C C . GLU A 1 82 ? 8.502 4.476 -7.436 1.00 96.69 82 GLU A C 1
ATOM 679 O O . GLU A 1 82 ? 9.231 4.880 -6.531 1.00 96.69 82 GLU A O 1
ATOM 684 N N . GLN A 1 83 ? 7.176 4.585 -7.408 1.00 97.81 83 GLN A N 1
ATOM 685 C CA . GLN A 1 83 ? 6.462 5.317 -6.377 1.00 97.81 83 GLN A CA 1
ATOM 686 C C . GLN A 1 83 ? 5.450 4.413 -5.702 1.00 97.81 83 GLN A C 1
ATOM 688 O O . GLN A 1 83 ? 4.845 3.542 -6.322 1.00 97.81 83 GLN A O 1
ATOM 693 N N . SER A 1 84 ? 5.234 4.649 -4.418 1.00 98.31 84 SER A N 1
ATOM 694 C CA . SER A 1 84 ? 4.122 4.065 -3.687 1.00 98.31 84 SER A CA 1
ATOM 695 C C . SER A 1 84 ? 3.510 5.112 -2.783 1.00 98.31 84 SER A C 1
ATOM 697 O O . SER A 1 84 ? 4.218 5.938 -2.204 1.00 98.31 84 SER A O 1
ATOM 699 N N . TRP A 1 85 ? 2.196 5.079 -2.639 1.00 98.69 85 TRP A N 1
ATOM 700 C CA . TRP A 1 85 ? 1.515 5.865 -1.626 1.00 98.69 85 TRP A CA 1
ATOM 701 C C . TRP A 1 85 ? 0.378 5.061 -1.018 1.00 98.69 85 TRP A C 1
ATOM 703 O O . TRP A 1 85 ? -0.217 4.210 -1.671 1.00 98.69 85 TRP A O 1
ATOM 713 N N . SER A 1 86 ? 0.074 5.329 0.245 1.00 98.81 86 SER A N 1
ATOM 714 C CA . SER A 1 86 ? -1.145 4.845 0.882 1.00 98.81 86 SER A CA 1
ATOM 715 C C . SER A 1 86 ? -1.648 5.858 1.890 1.00 98.81 86 SER A C 1
ATOM 717 O O . SER A 1 86 ? -0.871 6.577 2.515 1.00 98.81 86 SER A O 1
ATOM 719 N N . ALA A 1 87 ? -2.959 5.916 2.051 1.00 98.88 87 ALA A N 1
ATOM 720 C CA . ALA A 1 87 ? -3.610 6.732 3.052 1.00 98.88 87 ALA A CA 1
ATOM 721 C C . ALA A 1 87 ? -4.837 6.006 3.583 1.00 98.88 87 ALA A C 1
ATOM 723 O O . ALA A 1 87 ? -5.434 5.165 2.910 1.00 98.88 87 ALA A O 1
ATOM 724 N N . GLY A 1 88 ? -5.224 6.340 4.801 1.00 98.75 88 GLY A N 1
ATOM 725 C CA . GLY A 1 88 ? -6.350 5.68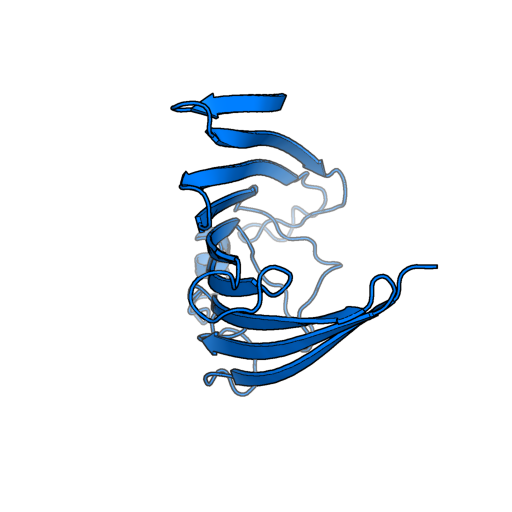5 5.427 1.00 98.75 88 GLY A CA 1
ATOM 726 C C . GLY A 1 88 ? -6.630 6.223 6.807 1.00 98.75 88 GLY A C 1
ATOM 727 O O . GLY A 1 88 ? -6.041 7.211 7.257 1.00 98.75 88 GLY A O 1
ATOM 728 N N . PHE A 1 89 ? -7.553 5.553 7.473 1.00 98.69 89 PHE A N 1
ATOM 729 C 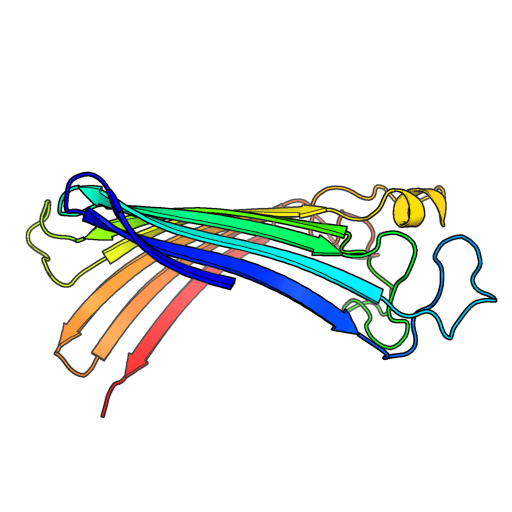CA . PHE A 1 89 ? -7.963 5.900 8.813 1.00 98.69 89 PHE A CA 1
ATOM 730 C C . PHE A 1 89 ? -8.314 4.659 9.620 1.00 98.69 89 PHE A C 1
ATOM 732 O O . PHE A 1 89 ? -8.651 3.608 9.076 1.00 98.69 89 PHE A O 1
ATOM 739 N N . GLN A 1 90 ? -8.288 4.822 10.934 1.00 98.19 90 GLN A N 1
ATOM 740 C CA . GLN A 1 90 ? -8.905 3.901 11.873 1.00 98.19 90 GLN A CA 1
ATOM 741 C C . GLN A 1 90 ? -9.840 4.661 12.813 1.00 98.19 90 GLN A C 1
ATOM 743 O O . GLN A 1 90 ? -9.579 5.818 13.149 1.00 98.19 90 GLN A O 1
ATOM 748 N N . VAL A 1 91 ? -10.917 3.998 13.223 1.00 98.38 91 VAL A N 1
ATOM 749 C CA . VAL A 1 91 ? -11.933 4.486 14.154 1.00 98.38 91 VAL A CA 1
ATOM 750 C C . VAL A 1 91 ? -12.059 3.488 15.301 1.00 98.38 91 VAL A C 1
ATOM 752 O O . VAL A 1 91 ? -12.372 2.318 15.080 1.00 98.38 91 VAL A O 1
ATOM 755 N N . GLU A 1 92 ? -11.811 3.956 16.520 1.00 97.88 92 GLU A N 1
ATOM 756 C CA . GLU A 1 92 ? -12.052 3.210 17.760 1.00 97.88 92 GLU A CA 1
ATOM 757 C C . GLU A 1 92 ? -13.562 2.962 17.948 1.00 97.88 92 GLU A C 1
ATOM 759 O O . GLU A 1 92 ? -14.381 3.846 17.682 1.00 97.88 92 GLU A O 1
ATOM 764 N N . GLY A 1 93 ? -13.953 1.777 18.429 1.00 97.38 93 GLY A N 1
ATOM 765 C CA . GLY A 1 93 ? -15.346 1.309 18.419 1.00 97.38 93 GLY A CA 1
ATOM 766 C C . GLY A 1 93 ? -16.286 1.868 19.483 1.00 97.38 93 GLY A C 1
ATOM 767 O O . GLY A 1 93 ? -17.417 1.398 19.645 1.00 97.38 93 GLY A O 1
ATOM 768 N N . LYS A 1 94 ? -15.858 2.929 20.165 1.00 96.75 94 LYS A N 1
ATOM 769 C CA . LYS A 1 94 ? -16.652 3.667 21.150 1.00 96.75 94 LYS A CA 1
ATOM 770 C C . LYS A 1 94 ? -18.046 4.094 20.649 1.00 96.75 94 LYS A C 1
ATOM 772 O O . LYS A 1 94 ? -19.001 3.952 21.413 1.00 96.75 94 LYS A O 1
ATOM 777 N N . PRO A 1 95 ? -18.246 4.561 19.394 1.00 96.00 95 PRO A N 1
ATOM 778 C CA . PRO A 1 95 ? -19.574 4.976 18.926 1.00 96.00 95 PRO A CA 1
ATOM 779 C C . PRO A 1 95 ? -20.618 3.852 18.861 1.00 96.00 95 PRO A C 1
ATOM 781 O O . PRO A 1 95 ? -21.810 4.143 18.814 1.00 96.00 95 PRO A O 1
ATOM 784 N N . TRP A 1 96 ? -20.196 2.584 18.863 1.00 96.69 96 TRP A N 1
ATOM 785 C CA . TRP A 1 96 ? -21.084 1.415 18.844 1.00 96.69 96 TRP A CA 1
ATOM 786 C C . TRP A 1 96 ? -20.877 0.490 20.056 1.00 96.69 96 TRP A C 1
ATOM 788 O O . TRP A 1 96 ? -21.208 -0.694 20.004 1.00 96.69 96 TRP A O 1
ATOM 798 N N . GLY A 1 97 ? -20.353 1.035 21.162 1.00 97.19 97 GLY A N 1
ATOM 799 C CA . GLY A 1 97 ? -20.244 0.341 22.450 1.00 97.19 97 GLY A CA 1
ATOM 800 C C . GLY A 1 97 ? -19.192 -0.769 22.488 1.00 97.19 97 GLY A C 1
ATOM 801 O O . GLY A 1 97 ? -19.303 -1.691 23.295 1.00 97.19 97 GLY A O 1
ATOM 802 N N . ARG A 1 98 ? -18.196 -0.716 21.598 1.00 97.44 98 ARG A N 1
ATOM 803 C CA . ARG A 1 98 ? -17.093 -1.681 21.531 1.00 97.44 98 ARG A CA 1
ATOM 804 C C . ARG A 1 98 ? -15.761 -0.948 21.617 1.00 97.44 98 ARG A C 1
ATOM 806 O O . ARG A 1 98 ? -15.007 -0.892 20.657 1.00 97.44 98 ARG A O 1
ATOM 813 N N . ASP A 1 99 ? -15.489 -0.371 22.781 1.00 96.25 99 ASP A N 1
ATOM 814 C CA . ASP A 1 99 ? -14.375 0.559 23.019 1.00 96.25 99 ASP A CA 1
ATOM 815 C C . ASP A 1 99 ? -12.987 0.002 22.651 1.00 96.25 99 ASP A C 1
ATOM 817 O O . ASP A 1 99 ? -12.105 0.768 22.276 1.00 96.25 99 ASP A O 1
ATOM 821 N N . ASN A 1 100 ? -12.803 -1.322 22.700 1.00 96.81 100 ASN A N 1
ATOM 822 C CA . ASN A 1 100 ? -11.540 -1.989 22.351 1.00 96.81 100 ASN A CA 1
ATOM 823 C C . ASN A 1 100 ? -11.478 -2.481 20.893 1.00 96.81 100 ASN A C 1
ATOM 825 O O . ASN A 1 100 ? -10.449 -3.008 20.457 1.00 96.81 100 ASN A O 1
ATOM 829 N N . ASP A 1 101 ? -12.567 -2.340 20.142 1.00 98.25 101 ASP A N 1
ATOM 830 C CA . ASP A 1 101 ? -12.604 -2.693 18.731 1.00 98.25 101 ASP A CA 1
ATOM 831 C C . ASP A 1 101 ? -12.106 -1.540 17.861 1.00 98.25 101 ASP A C 1
ATOM 833 O O . ASP A 1 101 ? -12.124 -0.371 18.251 1.00 98.25 101 ASP A O 1
ATOM 837 N N . VAL A 1 102 ? -11.677 -1.875 16.645 1.00 98.38 102 VAL A N 1
ATOM 838 C CA . VAL A 1 102 ? -11.195 -0.893 15.672 1.00 98.38 102 VAL A CA 1
ATOM 839 C C . VAL A 1 102 ? -11.741 -1.221 14.294 1.00 98.38 102 VAL A C 1
ATOM 841 O O . VAL A 1 102 ? -11.500 -2.306 13.772 1.00 98.38 102 VAL A O 1
ATOM 844 N N . PHE A 1 103 ? -12.413 -0.260 13.673 1.00 98.56 103 PHE A N 1
ATOM 845 C CA . PHE A 1 103 ? -12.649 -0.274 12.233 1.00 98.56 103 PHE A CA 1
ATOM 846 C C . PHE A 1 103 ? -11.518 0.473 11.530 1.00 98.56 103 PHE A C 1
ATOM 848 O O . PHE A 1 103 ? -11.118 1.538 11.995 1.00 98.56 103 PHE A O 1
ATOM 855 N N . ALA A 1 104 ? -11.024 -0.029 10.405 1.00 98.50 104 ALA A N 1
ATOM 856 C CA . ALA A 1 104 ? -10.043 0.687 9.603 1.00 98.50 104 ALA A CA 1
ATOM 857 C C . ALA A 1 104 ? -10.308 0.538 8.111 1.00 98.50 104 ALA A C 1
ATOM 859 O O . ALA A 1 104 ? -10.841 -0.473 7.658 1.00 98.50 104 ALA A O 1
ATOM 860 N N . PHE A 1 105 ? -9.893 1.554 7.364 1.00 98.75 105 PHE A N 1
ATOM 861 C CA . PHE A 1 105 ? -9.953 1.595 5.912 1.00 98.75 105 PHE A CA 1
ATOM 862 C C . PHE A 1 105 ? -8.678 2.229 5.361 1.00 98.75 105 PHE A C 1
ATOM 864 O O . PHE A 1 105 ? -8.185 3.226 5.897 1.00 98.75 105 PHE A O 1
ATOM 871 N N . ALA A 1 106 ? -8.172 1.677 4.268 1.00 98.75 106 ALA A N 1
ATOM 872 C CA . ALA A 1 106 ? -6.983 2.142 3.582 1.00 98.75 106 ALA A CA 1
ATOM 873 C C . ALA A 1 106 ? -7.157 2.057 2.068 1.00 98.75 106 ALA A C 1
ATOM 875 O O . ALA A 1 106 ? -7.826 1.166 1.549 1.00 98.75 106 ALA A O 1
ATOM 876 N N . VAL A 1 107 ? -6.492 2.967 1.364 1.00 98.81 107 VAL A N 1
ATOM 877 C CA . VAL A 1 107 ? -6.302 2.926 -0.083 1.00 98.81 107 VAL A CA 1
ATOM 878 C C . VAL A 1 107 ? -4.851 3.257 -0.400 1.00 98.81 107 VAL A C 1
ATOM 880 O O . VAL A 1 107 ? -4.232 4.081 0.276 1.00 98.81 107 VAL A O 1
ATOM 883 N N . GLY A 1 108 ? -4.300 2.626 -1.425 1.00 98.62 108 GLY A N 1
ATOM 884 C CA . GLY A 1 108 ? -2.941 2.879 -1.862 1.00 98.62 108 GLY A CA 1
ATOM 885 C C . GLY A 1 108 ? -2.701 2.464 -3.298 1.00 98.62 108 GLY A C 1
ATOM 886 O O . GLY A 1 108 ? -3.514 1.778 -3.919 1.00 98.62 108 GLY A O 1
ATOM 887 N N . GLN A 1 109 ? -1.577 2.922 -3.833 1.00 98.56 109 GLN A N 1
ATOM 888 C CA . GLN A 1 109 ? -1.110 2.554 -5.157 1.00 98.56 109 GLN A CA 1
ATOM 889 C C . GLN A 1 109 ? 0.396 2.369 -5.180 1.00 98.56 109 GLN A C 1
ATOM 891 O O . GLN A 1 109 ? 1.135 3.010 -4.428 1.00 98.56 109 GLN A O 1
ATOM 896 N N . VAL A 1 110 ? 0.827 1.536 -6.115 1.00 97.69 110 VAL A N 1
ATOM 897 C CA . VAL A 1 110 ? 2.204 1.411 -6.566 1.00 97.69 110 VAL A CA 1
ATOM 898 C C . VAL A 1 110 ? 2.273 1.776 -8.046 1.00 97.69 110 VAL A C 1
ATOM 900 O O . VAL A 1 110 ? 1.388 1.437 -8.831 1.00 97.69 110 VAL A O 1
ATOM 903 N N . MET A 1 111 ? 3.296 2.535 -8.419 1.00 98.00 111 MET A N 1
ATOM 904 C CA . MET A 1 111 ? 3.436 3.135 -9.742 1.00 98.00 111 MET A CA 1
ATOM 905 C C . MET A 1 111 ? 4.761 2.686 -10.358 1.00 98.00 111 MET A C 1
ATOM 907 O O . MET A 1 111 ? 5.812 2.926 -9.748 1.00 98.00 111 MET A O 1
ATOM 911 N N . PRO A 1 112 ? 4.730 2.044 -11.536 1.00 96.62 112 PRO A N 1
ATOM 912 C CA . PRO A 1 112 ? 5.931 1.746 -12.306 1.00 96.62 112 PRO A CA 1
ATOM 913 C C . PRO A 1 112 ? 6.645 3.023 -12.768 1.00 96.62 112 PRO A C 1
ATOM 915 O O . PRO A 1 112 ? 6.044 4.096 -12.829 1.00 96.62 112 PRO A O 1
ATOM 918 N N . SER A 1 113 ? 7.928 2.903 -13.108 1.00 96.88 113 SER A N 1
ATOM 919 C CA . SER A 1 113 ? 8.700 4.023 -13.652 1.00 96.88 113 SER A CA 1
ATOM 920 C C . SER A 1 113 ? 8.410 4.303 -15.123 1.00 96.88 113 SER A C 1
ATOM 922 O O . SER A 1 113 ? 8.087 3.406 -15.899 1.00 96.88 113 SER A O 1
ATOM 924 N N . GLY A 1 114 ? 8.630 5.546 -15.552 1.00 96.56 114 GLY A N 1
ATOM 925 C CA . GLY A 1 114 ? 8.561 5.884 -16.980 1.00 96.56 114 GLY A CA 1
ATOM 926 C C . GLY A 1 114 ? 9.648 5.196 -17.822 1.00 96.56 114 GLY A C 1
ATOM 927 O O . GLY A 1 114 ? 9.464 4.977 -19.015 1.00 96.56 114 GLY A O 1
ATOM 928 N N . ASP A 1 115 ? 10.786 4.839 -17.221 1.00 97.25 115 ASP A N 1
ATOM 929 C CA . ASP A 1 115 ? 11.838 4.073 -17.901 1.00 97.25 115 ASP A CA 1
ATOM 930 C C . ASP A 1 115 ? 11.437 2.609 -18.104 1.00 97.25 115 ASP A C 1
ATOM 932 O O . ASP A 1 115 ? 11.808 2.020 -19.116 1.00 97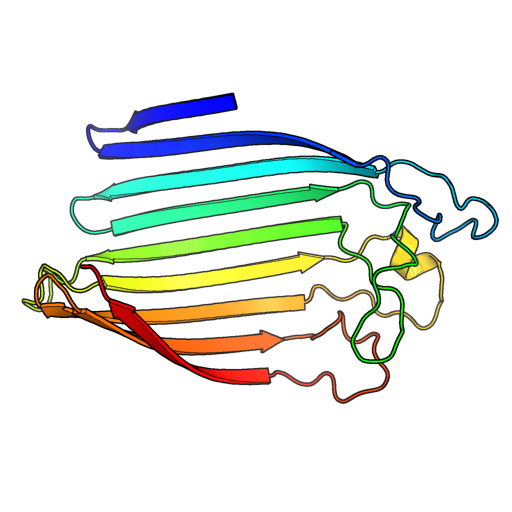.25 115 ASP A O 1
ATOM 936 N N . TYR A 1 116 ? 10.640 2.047 -17.191 1.00 96.38 116 TYR A N 1
ATOM 937 C CA . TYR A 1 116 ? 10.011 0.746 -17.387 1.00 96.38 116 TYR A CA 1
ATOM 938 C C . TYR A 1 116 ? 9.067 0.770 -18.585 1.00 96.38 116 TYR A C 1
ATOM 940 O O . TYR A 1 116 ? 9.267 -0.014 -19.503 1.00 96.38 116 TYR A O 1
ATOM 948 N N . GLU A 1 117 ? 8.125 1.718 -18.636 1.00 96.38 117 GLU A N 1
ATOM 949 C CA . GLU A 1 117 ? 7.191 1.876 -19.764 1.00 96.38 117 GLU A CA 1
ATOM 950 C C . GLU A 1 117 ? 7.928 1.992 -21.112 1.00 96.38 117 GLU A C 1
ATOM 952 O O . GLU A 1 117 ? 7.577 1.339 -22.088 1.00 96.38 117 GLU A O 1
ATOM 957 N N . LYS A 1 118 ? 9.018 2.765 -21.162 1.00 97.06 118 LYS A N 1
ATOM 958 C CA . LYS A 1 118 ? 9.830 2.941 -22.379 1.00 97.06 118 LYS A CA 1
ATOM 959 C C . LYS A 1 118 ? 10.691 1.731 -22.742 1.00 97.06 118 LYS A C 1
ATOM 961 O O . LYS A 1 118 ? 11.149 1.652 -23.881 1.00 97.06 118 LYS A O 1
ATOM 966 N N . ALA A 1 119 ? 10.967 0.825 -21.804 1.00 95.56 119 ALA A N 1
ATOM 967 C CA . ALA A 1 119 ? 11.816 -0.336 -22.060 1.00 95.56 119 ALA A CA 1
ATOM 968 C C . ALA A 1 119 ? 11.151 -1.351 -23.002 1.00 95.56 119 ALA A C 1
ATOM 970 O O . ALA A 1 119 ? 11.848 -2.165 -23.611 1.00 95.56 119 ALA A O 1
ATOM 971 N N . ASN A 1 120 ? 9.821 -1.312 -23.134 1.00 92.69 120 ASN A N 1
ATOM 972 C CA . ASN A 1 120 ? 9.074 -2.144 -24.065 1.00 92.69 120 ASN A CA 1
ATOM 973 C C . ASN A 1 120 ? 7.772 -1.445 -24.480 1.00 92.69 120 ASN A C 1
ATOM 975 O O . ASN A 1 120 ? 6.925 -1.182 -23.635 1.00 92.69 120 ASN A O 1
ATOM 979 N N . GLU A 1 121 ? 7.573 -1.225 -25.783 1.00 90.12 121 GLU A N 1
ATOM 980 C CA . GLU A 1 121 ? 6.354 -0.599 -26.332 1.00 90.12 121 GLU A CA 1
ATOM 981 C C . GLU A 1 121 ? 5.055 -1.353 -25.986 1.00 90.12 121 GLU A C 1
ATOM 983 O O . GLU A 1 121 ? 3.965 -0.799 -26.113 1.00 90.12 121 GLU A O 1
ATOM 988 N N . GLY A 1 122 ? 5.152 -2.620 -25.571 1.00 91.31 122 GLY A N 1
ATOM 989 C CA . GLY A 1 122 ? 4.020 -3.425 -25.122 1.00 91.31 122 GLY A CA 1
ATOM 990 C C . GLY A 1 122 ? 3.602 -3.207 -23.665 1.00 91.31 122 GLY A C 1
ATOM 991 O O . GLY A 1 122 ? 2.535 -3.694 -23.296 1.00 91.31 122 GLY A O 1
ATOM 992 N N . TYR A 1 123 ? 4.400 -2.519 -22.840 1.00 94.00 123 TYR A N 1
ATOM 993 C CA . TYR A 1 123 ? 4.030 -2.251 -21.449 1.00 94.00 123 TYR A CA 1
ATOM 994 C C . TYR A 1 123 ? 2.996 -1.128 -21.349 1.00 94.00 123 TYR A C 1
ATOM 996 O O . TYR A 1 123 ? 3.111 -0.073 -21.966 1.00 94.00 123 TYR A O 1
ATOM 1004 N N . LEU A 1 124 ? 1.981 -1.361 -20.526 1.00 94.69 124 LEU A N 1
ATOM 1005 C CA . LEU A 1 124 ? 0.958 -0.403 -20.140 1.00 94.69 124 LEU A CA 1
ATOM 1006 C C . LEU A 1 124 ? 1.386 0.434 -18.932 1.00 94.69 124 LEU A C 1
ATOM 1008 O O . LEU A 1 124 ? 0.852 1.528 -18.752 1.00 94.69 124 LEU A O 1
ATOM 1012 N N . ALA A 1 125 ? 2.268 -0.102 -18.081 1.00 95.19 125 ALA A N 1
ATOM 1013 C CA . ALA A 1 125 ? 2.840 0.531 -16.897 1.00 95.19 125 ALA A CA 1
ATOM 1014 C C . ALA A 1 125 ? 1.793 1.192 -15.983 1.00 95.19 125 ALA A C 1
ATOM 1016 O O . ALA A 1 125 ? 2.019 2.257 -15.401 1.00 95.19 125 ALA A O 1
ATOM 1017 N N . LYS A 1 126 ? 0.608 0.579 -15.848 1.00 96.94 126 LYS A N 1
ATOM 1018 C CA . LYS A 1 126 ? -0.474 1.187 -15.066 1.00 96.94 126 LYS A CA 1
ATOM 1019 C C . LYS A 1 126 ? -0.136 1.179 -13.583 1.00 96.94 126 LYS A C 1
ATOM 1021 O O . LYS A 1 126 ? 0.471 0.248 -13.069 1.00 96.94 126 LYS A O 1
ATOM 1026 N N . ALA A 1 127 ? -0.629 2.187 -12.869 1.00 97.56 127 ALA A N 1
ATOM 1027 C CA . ALA A 1 127 ? -0.634 2.141 -11.416 1.00 97.56 127 ALA A CA 1
ATOM 1028 C C . ALA A 1 127 ? -1.519 0.973 -10.946 1.00 97.56 127 ALA A C 1
ATOM 1030 O O . ALA A 1 127 ? -2.730 0.952 -11.223 1.00 97.56 127 ALA A O 1
ATOM 1031 N N . GLU A 1 128 ? -0.911 0.027 -10.235 1.00 97.81 128 GLU A N 1
ATOM 1032 C CA . GLU A 1 128 ? -1.633 -0.971 -9.454 1.00 97.81 128 GLU A CA 1
ATOM 1033 C C . GLU A 1 128 ? -2.121 -0.287 -8.184 1.00 97.81 128 GLU A C 1
ATOM 1035 O O . GLU A 1 128 ? -1.378 0.448 -7.531 1.00 97.81 128 GLU A O 1
ATOM 1040 N N . GLY A 1 129 ? -3.381 -0.498 -7.834 1.00 98.00 129 GLY A N 1
ATOM 1041 C CA . GLY A 1 129 ? -3.906 0.014 -6.583 1.00 98.00 129 GLY A CA 1
ATOM 1042 C C . GLY A 1 129 ? -4.629 -1.039 -5.785 1.00 98.00 129 GLY A C 1
ATOM 1043 O O . GLY A 1 129 ? -5.083 -2.048 -6.318 1.00 98.00 129 GLY A O 1
ATOM 1044 N N . HIS A 1 130 ? -4.715 -0.781 -4.491 1.00 97.62 130 HIS A N 1
ATOM 1045 C CA . HIS A 1 130 ? -5.406 -1.627 -3.545 1.00 97.62 130 HIS A CA 1
ATOM 1046 C C . HIS A 1 130 ? -6.190 -0.778 -2.555 1.00 97.62 130 HIS A C 1
ATOM 1048 O O . HIS A 1 130 ? -5.811 0.343 -2.209 1.00 97.62 130 HIS A O 1
ATOM 1054 N N . LEU A 1 131 ? -7.289 -1.337 -2.076 1.00 98.12 131 LEU A N 1
ATOM 1055 C CA . LEU A 1 131 ? -7.964 -0.879 -0.875 1.00 98.12 131 LEU A CA 1
ATOM 1056 C C . LEU A 1 131 ? -8.137 -2.053 0.076 1.00 98.12 131 LEU A C 1
ATOM 1058 O O . LEU A 1 131 ? -8.277 -3.192 -0.367 1.00 98.12 131 LEU A O 1
ATOM 1062 N N . GLU A 1 132 ? -8.148 -1.755 1.366 1.00 98.50 132 GLU A N 1
ATOM 1063 C CA . GLU A 1 132 ? -8.408 -2.709 2.439 1.00 98.50 132 GLU A CA 1
ATOM 1064 C C . GLU A 1 132 ? -9.364 -2.061 3.432 1.00 98.50 132 GLU A C 1
ATOM 1066 O O . GLU A 1 132 ? -9.221 -0.881 3.763 1.00 98.50 132 GLU A O 1
ATOM 1071 N N . ALA A 1 133 ? -10.316 -2.832 3.943 1.00 98.62 133 ALA A N 1
ATOM 1072 C CA . ALA A 1 133 ? -10.959 -2.487 5.198 1.00 98.62 133 ALA A CA 1
ATOM 1073 C C . ALA A 1 133 ? -11.019 -3.710 6.100 1.00 98.62 133 ALA A C 1
ATOM 1075 O O . ALA A 1 133 ? -11.276 -4.825 5.646 1.00 98.62 133 ALA A O 1
ATOM 1076 N N . TYR A 1 134 ? -10.815 -3.480 7.389 1.00 98.44 134 TYR A N 1
ATOM 1077 C CA . TYR A 1 134 ? -10.907 -4.523 8.395 1.00 98.44 134 TYR A CA 1
ATOM 1078 C C . TYR A 1 134 ? -11.669 -4.023 9.613 1.00 98.44 134 TYR A C 1
ATOM 1080 O O . TYR A 1 134 ? -11.745 -2.822 9.897 1.00 98.44 134 TYR A O 1
ATOM 1088 N N . TYR A 1 135 ? -12.214 -4.973 10.361 1.00 98.50 135 TYR A N 1
ATOM 1089 C CA . TYR A 1 135 ? -12.822 -4.713 11.654 1.00 98.50 135 TYR A CA 1
ATOM 1090 C C . TYR A 1 135 ? -12.184 -5.621 12.699 1.00 98.50 135 TYR A C 1
ATOM 1092 O O . TYR A 1 135 ? -12.424 -6.823 12.712 1.00 98.50 135 TYR A O 1
ATOM 1100 N N . LYS A 1 136 ? -11.348 -5.057 13.569 1.00 98.44 136 LYS A N 1
ATOM 1101 C CA . LYS A 1 136 ? -10.712 -5.778 14.669 1.00 98.44 136 LYS A CA 1
ATOM 1102 C C . LYS A 1 136 ? -11.694 -5.918 15.826 1.00 98.44 136 LYS A C 1
ATOM 1104 O O . LYS A 1 136 ? -12.046 -4.932 16.470 1.00 98.44 136 LYS A O 1
ATOM 1109 N N . ILE A 1 137 ? -12.046 -7.160 16.119 1.00 98.44 137 ILE A N 1
ATOM 1110 C CA . ILE A 1 137 ? -12.840 -7.593 17.261 1.00 98.44 137 ILE A CA 1
ATOM 1111 C C . ILE A 1 137 ? -11.877 -7.927 18.396 1.00 98.44 137 ILE A C 1
ATOM 1113 O O . ILE A 1 137 ? -11.115 -8.896 18.308 1.00 98.44 137 ILE A O 1
ATOM 1117 N N . HIS A 1 138 ? -11.924 -7.149 19.472 1.00 98.12 138 HIS A N 1
ATOM 1118 C CA . HIS A 1 138 ? -11.273 -7.516 20.721 1.00 98.12 138 HIS A CA 1
ATOM 1119 C C . HIS A 1 138 ? -12.107 -8.598 21.413 1.00 98.12 138 HIS A C 1
ATOM 1121 O O . HIS A 1 138 ? -13.235 -8.343 21.850 1.00 98.12 138 HIS A O 1
ATOM 1127 N N . VAL A 1 139 ? -11.570 -9.817 21.481 1.00 97.75 139 VAL A N 1
ATOM 1128 C CA . VAL A 1 139 ? -12.245 -10.948 22.132 1.00 97.75 139 VAL A CA 1
ATOM 1129 C C . VAL A 1 139 ? -11.933 -10.935 23.625 1.00 97.75 139 VAL A C 1
ATOM 1131 O O . VAL A 1 139 ? -12.841 -11.028 24.448 1.00 97.75 139 VAL A O 1
ATOM 1134 N N . ASN A 1 140 ? -10.652 -10.801 23.965 1.00 96.62 140 ASN A N 1
ATOM 1135 C CA . ASN A 1 140 ? -10.127 -10.615 25.315 1.00 96.62 140 ASN A CA 1
ATOM 1136 C C . ASN A 1 140 ? -8.688 -10.074 25.230 1.00 96.62 140 ASN A C 1
ATOM 1138 O O . ASN A 1 140 ? -8.143 -9.947 24.134 1.00 96.62 140 ASN A O 1
ATOM 1142 N N . ASP A 1 141 ? -8.066 -9.833 26.383 1.00 95.56 141 ASP A N 1
ATOM 1143 C CA . ASP A 1 141 ? -6.732 -9.223 26.488 1.00 95.56 141 ASP A CA 1
ATOM 1144 C C . ASP A 1 141 ? -5.602 -10.042 25.825 1.00 95.56 141 ASP A C 1
ATOM 1146 O O . ASP A 1 141 ? -4.509 -9.523 25.619 1.00 95.56 141 ASP A O 1
ATOM 1150 N N . HIS A 1 142 ? -5.862 -11.302 25.461 1.00 97.31 142 HIS A N 1
ATOM 1151 C CA . HIS A 1 142 ? -4.919 -12.207 24.801 1.00 97.31 142 HIS A CA 1
ATOM 1152 C C . HIS A 1 142 ? -5.280 -12.511 23.345 1.00 97.31 142 HIS A C 1
ATOM 1154 O O . HIS A 1 142 ? -4.508 -13.182 22.664 1.00 97.31 142 HIS A O 1
ATOM 1160 N N . LEU A 1 143 ? -6.46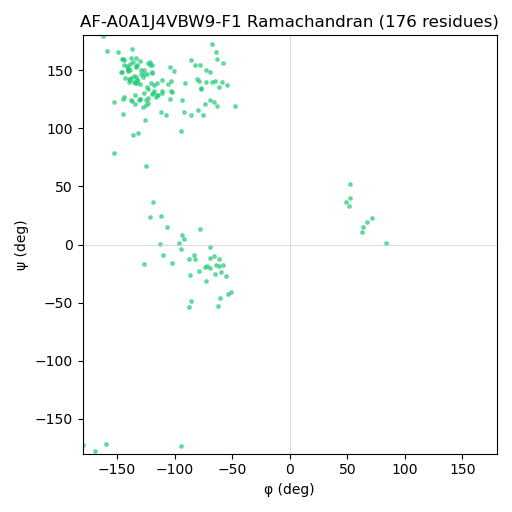1 -12.103 22.866 1.00 97.81 143 LEU A N 1
ATOM 1161 C CA . LEU A 1 143 ? -6.977 -12.512 21.563 1.00 97.81 143 LEU A CA 1
ATOM 1162 C C . LEU A 1 143 ? -7.761 -11.397 20.873 1.00 97.81 143 LEU A C 1
ATOM 1164 O O . LEU A 1 143 ? -8.767 -10.889 21.371 1.00 97.81 143 LEU A O 1
ATOM 1168 N N . SER A 1 144 ? -7.366 -11.117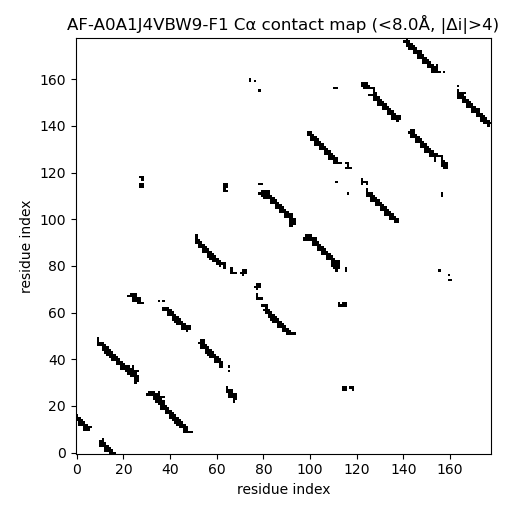 19.635 1.00 98.31 144 SER A N 1
ATOM 1169 C CA . SER A 1 144 ? -8.143 -10.313 18.694 1.00 98.31 144 SER A CA 1
ATOM 1170 C C . SER A 1 144 ? -8.328 -11.048 17.370 1.00 98.31 144 SER A C 1
ATOM 1172 O O . SER A 1 144 ? -7.420 -11.731 16.897 1.00 98.31 144 SER A O 1
ATOM 1174 N N . ILE A 1 145 ? -9.493 -10.872 16.746 1.00 98.38 145 ILE A N 1
ATOM 1175 C CA . ILE A 1 145 ? -9.815 -11.421 15.420 1.00 98.38 145 ILE A CA 1
ATOM 1176 C C . ILE A 1 145 ? -10.236 -10.269 14.518 1.00 98.38 145 ILE A C 1
ATOM 1178 O O . ILE A 1 145 ? -11.000 -9.410 14.936 1.00 98.38 145 ILE A O 1
ATOM 1182 N N . SER A 1 146 ? -9.740 -10.230 13.289 1.00 98.44 146 SER A N 1
ATOM 1183 C CA . SER A 1 146 ? -10.013 -9.155 12.337 1.00 98.44 146 SER A CA 1
ATOM 1184 C C . SER A 1 146 ? -10.408 -9.747 10.988 1.00 98.44 146 SER A C 1
ATOM 1186 O O . SER A 1 146 ? -9.513 -10.118 10.230 1.00 98.44 146 SER A O 1
ATOM 1188 N N . PRO A 1 147 ? -11.708 -9.896 10.677 1.00 98.50 147 PRO A N 1
ATOM 1189 C CA . PRO A 1 147 ? -12.136 -10.044 9.293 1.00 98.50 147 PRO A CA 1
ATOM 1190 C C . PRO A 1 147 ? -11.705 -8.825 8.473 1.00 98.50 147 PRO A C 1
ATOM 1192 O O . PRO A 1 147 ? -11.812 -7.683 8.938 1.00 98.50 147 PRO A O 1
ATOM 1195 N N . ASP A 1 148 ? -11.255 -9.081 7.252 1.00 98.25 148 ASP A N 1
ATOM 1196 C CA . ASP A 1 148 ? -10.836 -8.058 6.304 1.00 98.25 148 ASP A CA 1
ATOM 1197 C C . ASP A 1 148 ? -11.327 -8.368 4.890 1.00 98.25 148 ASP A C 1
ATOM 1199 O O . ASP A 1 148 ? -11.609 -9.515 4.530 1.00 98.25 148 ASP A O 1
ATOM 1203 N N . PHE A 1 149 ? -11.454 -7.316 4.092 1.00 97.88 149 PHE A N 1
ATOM 1204 C CA . PHE A 1 149 ? -11.612 -7.436 2.654 1.00 97.88 149 PHE A CA 1
ATOM 1205 C C . PHE A 1 149 ? -10.604 -6.540 1.956 1.00 97.88 149 PHE A C 1
ATOM 1207 O O . PHE A 1 149 ? -10.294 -5.443 2.428 1.00 97.88 149 PHE A O 1
ATOM 1214 N N . GLN A 1 150 ? -10.141 -6.993 0.798 1.00 98.19 150 GLN A N 1
ATOM 1215 C CA . GLN A 1 150 ? -9.229 -6.248 -0.050 1.00 98.19 150 GLN A CA 1
ATOM 1216 C C . GLN A 1 150 ? -9.701 -6.300 -1.494 1.00 98.19 150 GLN A C 1
ATOM 1218 O O . GLN A 1 150 ? -10.233 -7.310 -1.962 1.00 98.19 150 GLN A O 1
ATOM 1223 N N . TYR A 1 151 ? -9.493 -5.201 -2.204 1.00 98.31 151 TYR A N 1
ATOM 1224 C CA . TYR A 1 151 ? -9.699 -5.146 -3.642 1.00 98.31 151 TYR A CA 1
ATOM 1225 C C . TYR A 1 151 ? -8.473 -4.544 -4.310 1.00 98.31 151 TYR A C 1
ATOM 1227 O O . TYR A 1 151 ? -8.063 -3.442 -3.951 1.00 98.31 151 TYR A O 1
ATOM 1235 N N . ILE A 1 152 ? -7.913 -5.266 -5.277 1.00 97.88 152 ILE A N 1
ATOM 1236 C CA . ILE A 1 152 ? -6.719 -4.884 -6.032 1.00 97.88 152 ILE A CA 1
ATOM 1237 C C . ILE A 1 152 ? -7.134 -4.660 -7.483 1.00 97.88 152 ILE A C 1
ATOM 1239 O O . ILE A 1 152 ? -7.776 -5.520 -8.083 1.00 97.88 152 ILE A O 1
ATOM 1243 N N . TRP A 1 153 ? -6.770 -3.522 -8.066 1.00 97.81 153 TRP A N 1
ATOM 1244 C CA . TRP A 1 153 ? -7.014 -3.219 -9.475 1.00 97.81 153 TRP A CA 1
ATOM 1245 C C . TRP A 1 153 ? -5.704 -2.986 -10.220 1.00 97.81 153 TRP A C 1
ATOM 1247 O O . TRP A 1 153 ? -4.748 -2.445 -9.670 1.00 97.81 153 TRP A O 1
ATOM 1257 N N . ASN A 1 154 ? -5.697 -3.355 -11.504 1.00 96.19 154 ASN A N 1
ATOM 1258 C CA . ASN A 1 154 ? -4.505 -3.362 -12.355 1.00 96.19 154 ASN A CA 1
ATOM 1259 C C . ASN A 1 154 ? -3.325 -4.137 -11.727 1.00 96.19 154 ASN A C 1
ATOM 1261 O O . ASN A 1 154 ? -2.237 -3.567 -11.642 1.00 96.19 154 ASN A O 1
ATOM 1265 N N . PRO A 1 155 ? -3.508 -5.398 -11.285 1.00 93.56 155 PRO A N 1
ATOM 1266 C CA . PRO A 1 155 ? -2.406 -6.182 -10.737 1.00 93.56 155 PRO A CA 1
ATOM 1267 C C . PRO A 1 155 ? -1.234 -6.241 -11.730 1.00 93.56 155 PRO A C 1
ATOM 1269 O O . PRO A 1 155 ? -1.434 -6.381 -12.942 1.00 93.56 155 PRO A O 1
ATOM 1272 N N . PHE A 1 156 ? -0.022 -6.086 -11.204 1.00 90.38 156 PHE A N 1
ATOM 1273 C CA . PHE A 1 156 ? 1.245 -5.969 -11.922 1.00 90.38 156 PHE A CA 1
ATOM 1274 C C . PHE A 1 156 ? 1.242 -4.907 -13.031 1.00 90.38 156 PHE A C 1
ATOM 1276 O O . PHE A 1 156 ? 1.836 -5.096 -14.089 1.00 90.38 156 PHE A O 1
ATOM 1283 N N . GLY A 1 157 ? 0.498 -3.814 -12.847 1.00 93.00 157 GLY A N 1
ATOM 1284 C CA . GLY A 1 157 ? 0.374 -2.752 -13.849 1.00 93.00 157 GLY A CA 1
ATOM 1285 C C . GLY A 1 157 ? -0.277 -3.181 -15.167 1.00 93.00 157 GLY A C 1
ATOM 1286 O O . GLY A 1 157 ? -0.250 -2.424 -16.135 1.00 93.00 157 GLY A O 1
ATOM 1287 N N . LYS A 1 158 ? -0.932 -4.352 -15.177 1.00 93.19 158 LYS A N 1
ATOM 1288 C CA . LYS A 1 158 ? -1.461 -5.051 -16.358 1.00 93.19 158 LYS A CA 1
ATOM 1289 C C . LYS A 1 158 ? -0.410 -5.585 -17.343 1.00 93.19 158 LYS A C 1
ATOM 1291 O O . LYS A 1 158 ? -0.776 -5.913 -18.468 1.00 93.19 158 LYS A O 1
ATOM 1296 N N . ASP A 1 159 ? 0.837 -5.743 -16.904 1.00 92.31 159 ASP A N 1
ATOM 1297 C CA . ASP A 1 159 ? 1.972 -6.101 -17.772 1.00 92.31 159 ASP A CA 1
ATOM 1298 C C . ASP A 1 159 ? 2.472 -7.545 -17.609 1.00 92.31 159 ASP A C 1
ATOM 1300 O O . ASP A 1 159 ? 3.551 -7.899 -18.080 1.00 92.31 159 ASP A O 1
ATOM 1304 N N . VAL A 1 160 ? 1.673 -8.400 -16.969 1.00 87.00 160 VAL A N 1
ATOM 1305 C CA . VAL A 1 160 ? 1.938 -9.842 -16.832 1.00 87.00 160 VAL A CA 1
ATOM 1306 C C . VAL A 1 160 ? 1.057 -10.654 -17.774 1.00 87.00 160 VAL A C 1
ATOM 1308 O O . VAL A 1 160 ? -0.061 -10.255 -18.098 1.00 87.00 160 VAL A O 1
ATOM 1311 N N . ALA A 1 161 ? 1.526 -11.839 -18.173 1.00 73.94 161 ALA A N 1
ATOM 1312 C CA . ALA A 1 161 ? 0.850 -12.684 -19.168 1.00 73.94 161 ALA A CA 1
ATOM 1313 C C . ALA A 1 161 ? -0.486 -13.313 -18.691 1.00 73.94 161 ALA A C 1
ATOM 1315 O O . ALA A 1 161 ? -1.140 -14.035 -19.445 1.00 73.94 161 ALA A O 1
ATOM 1316 N N . GLY A 1 162 ? -0.886 -13.077 -17.438 1.00 77.94 162 GLY A N 1
ATOM 1317 C CA . GLY A 1 162 ? -2.076 -13.650 -16.808 1.00 77.94 162 GLY A CA 1
ATOM 1318 C C . GLY A 1 162 ? -3.331 -12.775 -16.890 1.00 77.94 162 GLY A C 1
ATOM 1319 O O . GLY A 1 162 ? -3.357 -11.721 -17.521 1.00 77.94 162 GLY A O 1
ATOM 1320 N N . ASN A 1 163 ? -4.395 -13.211 -16.208 1.00 84.50 163 ASN A N 1
ATOM 1321 C CA . ASN A 1 163 ? -5.564 -12.361 -16.005 1.00 84.50 163 ASN A CA 1
ATOM 1322 C C . ASN A 1 163 ? -5.183 -11.167 -15.111 1.00 84.50 163 ASN A C 1
ATOM 1324 O O . ASN A 1 163 ? -4.730 -11.363 -13.984 1.00 84.50 163 ASN A O 1
ATOM 1328 N N . THR A 1 164 ? -5.395 -9.950 -15.612 1.00 88.12 164 THR A N 1
ATOM 1329 C CA . THR A 1 164 ? -5.128 -8.692 -14.899 1.00 88.12 164 THR A CA 1
ATOM 1330 C C . THR A 1 164 ? -6.406 -7.922 -14.544 1.00 88.12 164 THR A C 1
ATOM 1332 O O . THR A 1 164 ? -6.403 -6.697 -14.368 1.00 88.12 164 THR A O 1
ATOM 1335 N N . ASP A 1 165 ? -7.524 -8.640 -14.447 1.00 93.50 165 ASP A N 1
ATOM 1336 C CA . ASP A 1 165 ? -8.773 -8.154 -13.874 1.00 93.50 165 ASP A CA 1
ATOM 1337 C C . ASP A 1 165 ? -8.621 -7.836 -12.379 1.00 93.50 165 ASP A C 1
ATOM 1339 O O . ASP A 1 165 ? -7.648 -8.206 -11.720 1.00 93.50 165 ASP A O 1
ATOM 1343 N N . GLY A 1 166 ? -9.603 -7.114 -11.838 1.00 95.00 166 GLY A N 1
ATOM 1344 C CA . GLY A 1 166 ? -9.637 -6.788 -10.417 1.00 95.00 166 GLY A CA 1
ATOM 1345 C C . GLY A 1 166 ? -9.720 -8.042 -9.543 1.00 95.00 166 GLY A C 1
ATOM 1346 O O . GLY A 1 166 ? -10.516 -8.942 -9.808 1.00 95.00 166 GLY A O 1
ATOM 1347 N N . ILE A 1 167 ? -8.922 -8.079 -8.479 1.00 96.19 167 ILE A N 1
ATOM 1348 C CA . ILE A 1 167 ? -8.853 -9.193 -7.532 1.00 96.19 167 ILE A CA 1
ATOM 1349 C C . ILE A 1 167 ? -9.600 -8.791 -6.267 1.00 96.19 167 ILE A C 1
ATOM 1351 O O . ILE A 1 167 ? -9.281 -7.776 -5.650 1.00 96.19 167 ILE A O 1
ATOM 1355 N N . PHE A 1 168 ? -10.575 -9.602 -5.863 1.00 97.44 168 PHE A N 1
ATOM 1356 C CA . PHE A 1 168 ? -11.244 -9.475 -4.572 1.00 97.44 168 PHE A CA 1
ATOM 1357 C C . PHE A 1 168 ? -10.723 -10.543 -3.611 1.00 97.44 168 PHE A C 1
ATOM 1359 O O . PHE A 1 168 ? -10.668 -11.722 -3.961 1.00 97.44 168 PHE A O 1
ATOM 1366 N N . VAL A 1 169 ? -10.376 -10.135 -2.393 1.00 97.50 169 VAL A N 1
ATOM 1367 C CA . VAL A 1 169 ? -9.880 -11.018 -1.336 1.00 97.50 169 VAL A CA 1
ATOM 1368 C C . VAL A 1 169 ? -10.734 -10.816 -0.091 1.00 97.50 169 VAL A C 1
ATOM 1370 O O . VAL A 1 169 ? -10.963 -9.688 0.334 1.00 97.50 169 VAL A O 1
ATOM 1373 N N . GLY A 1 170 ? -11.201 -11.918 0.492 1.00 98.06 170 GLY A N 1
ATOM 1374 C CA . GLY A 1 170 ? -11.785 -11.945 1.831 1.00 98.06 170 GLY A CA 1
ATOM 1375 C C . GLY A 1 170 ? -10.856 -12.704 2.769 1.00 98.06 170 GLY A C 1
ATOM 1376 O O . GLY A 1 170 ? -10.392 -13.792 2.421 1.00 98.06 170 GLY A O 1
ATOM 1377 N N . GLY A 1 171 ? -10.580 -12.128 3.934 1.00 97.62 171 GLY A N 1
ATOM 1378 C CA . GLY A 1 171 ? -9.587 -12.624 4.876 1.00 97.62 171 GLY A CA 1
ATOM 1379 C C . GLY A 1 171 ? -10.058 -12.601 6.325 1.00 97.62 171 GLY A C 1
ATOM 1380 O O . GLY A 1 171 ? -11.097 -12.038 6.680 1.00 97.62 171 GLY A O 1
ATOM 1381 N N . MET A 1 172 ? -9.280 -13.271 7.172 1.00 98.00 172 MET A N 1
ATOM 1382 C CA . MET A 1 172 ? -9.404 -13.194 8.621 1.00 98.00 172 MET A CA 1
ATOM 1383 C C . MET A 1 172 ? -8.013 -13.283 9.245 1.00 98.00 172 MET A C 1
ATOM 1385 O O . MET A 1 172 ? -7.284 -14.251 9.028 1.00 98.00 172 MET A O 1
ATOM 1389 N N . ARG A 1 173 ? -7.663 -12.291 10.064 1.00 97.75 173 ARG A N 1
ATOM 1390 C CA . ARG A 1 173 ? -6.420 -12.246 10.843 1.00 97.75 173 ARG A CA 1
ATOM 1391 C C . ARG A 1 173 ? -6.705 -12.526 12.315 1.00 97.75 173 ARG A C 1
ATOM 1393 O O . ARG A 1 173 ? -7.650 -11.974 12.868 1.00 97.75 173 ARG A O 1
ATOM 1400 N N . ALA A 1 174 ? -5.868 -13.325 12.966 1.00 97.62 174 ALA A N 1
ATOM 1401 C CA . ALA A 1 174 ? -5.879 -13.496 14.418 1.00 97.62 174 ALA A CA 1
ATOM 1402 C C . ALA A 1 174 ? -4.567 -12.973 15.016 1.00 97.62 174 ALA A C 1
ATOM 1404 O O . ALA A 1 174 ? -3.499 -13.200 14.448 1.00 97.62 174 ALA A O 1
ATOM 1405 N N . GLN A 1 175 ? -4.653 -12.281 16.151 1.00 97.62 175 GLN A N 1
ATOM 1406 C CA . GLN A 1 175 ? -3.507 -11.877 16.968 1.00 97.62 175 GLN A CA 1
ATOM 1407 C C . GLN A 1 175 ? -3.657 -12.499 18.356 1.00 97.62 175 GLN A C 1
ATOM 1409 O O . GLN A 1 175 ? -4.726 -12.378 18.957 1.00 97.62 175 GLN A O 1
ATOM 1414 N N . VAL A 1 176 ? -2.593 -13.153 18.830 1.00 96.62 176 VAL A N 1
ATOM 1415 C CA . VAL A 1 176 ? -2.520 -13.786 20.151 1.00 96.62 176 VAL A CA 1
ATOM 1416 C C . VAL A 1 176 ? -1.331 -13.211 20.913 1.00 96.62 176 VAL A C 1
ATOM 1418 O O . VAL A 1 176 ? -0.214 -13.257 20.399 1.00 96.62 176 VAL A O 1
ATOM 1421 N N . ASP A 1 177 ? -1.579 -12.706 22.121 1.00 93.88 177 ASP A N 1
ATOM 1422 C CA . ASP A 1 177 ? -0.574 -12.097 22.998 1.00 93.88 177 ASP A CA 1
ATOM 1423 C C . ASP A 1 177 ? -0.436 -12.932 24.296 1.00 93.88 177 ASP A C 1
ATOM 1425 O O . ASP A 1 177 ? -1.439 -13.234 24.954 1.00 93.88 177 ASP A O 1
ATOM 1429 N N . PHE A 1 178 ? 0.797 -13.339 24.638 1.00 89.38 178 PHE A N 1
ATOM 1430 C CA . PHE A 1 178 ? 1.128 -14.254 25.750 1.00 89.38 178 PHE A CA 1
ATOM 1431 C C . PHE A 1 178 ? 1.781 -13.546 26.939 1.00 89.38 178 PHE A C 1
ATOM 1433 O O . PHE A 1 178 ? 2.614 -12.641 26.700 1.00 89.38 178 PHE A O 1
#